Protein AF-A0A1C6TBZ0-F1 (afdb_monomer_lite)

Organism: NCBI:txid145854

Sequence (188 aa):
MGRFSDDDLRAVVARYEATRAAALTERDEQLRAFHAAGWRPVDLQRVTGYSRETIRQALRPEVRRATNVSRRKTPPQPPADYRPYGDRRPYVVAETLAALNGPAEGLVALPRHLDWSGHAEYDLSRPARLESMYKVVLTEAGTVDDLNTWLNADFLRRLWPALWLPPQLRRRWEEAFPELAATRTEAA

Radius of gyration: 29.12 Å; chains: 1; bounding box: 60×38×72 Å

Secondary structure (DSSP, 8-state):
-----HHHHHHHHHHHHHHHHHHHHHHHHHHHHHHHTT--HHHHHHHH---HHHHHHHH-HHHHHHHHHHHHS-PPPPPTT---HHHHS-----S-GGG-B---SSEEE--TTT--SS--EEETTSHHHHHHHHHHHHHH--SHHHHHHH-BHHHHHHHTTT----HHHHHHHHHH-HHHHHHHHHT-

pLDDT: mean 88.74, std 9.88, range [48.47, 97.5]

Foldseek 3Di:
DPPDDPVNVVVVVVVVVVVVVVVLLVVLVVLLVVVVVVDDLVNVCVVVVDDSVSSVCSNCVVVVVVVVVVVPPDDPDPPPPDDDPLRVDDFDEAPDLQLQPEDQAAWDADDCQLPVPVPRIAGNVDVVSVLVQLQSQRVRPPDNVSRSHHGHSVVCLVCLLVRDHDPVSNVVHCVSPVSSVVSNVVVD

Structure (mmCIF, N/CA/C/O backbone):
data_AF-A0A1C6TBZ0-F1
#
_entry.id   AF-A0A1C6TBZ0-F1
#
loop_
_atom_site.group_PDB
_atom_site.id
_atom_site.type_symbol
_atom_site.label_atom_id
_atom_site.label_alt_id
_atom_site.label_comp_id
_atom_site.label_asym_id
_atom_site.label_entity_id
_atom_site.label_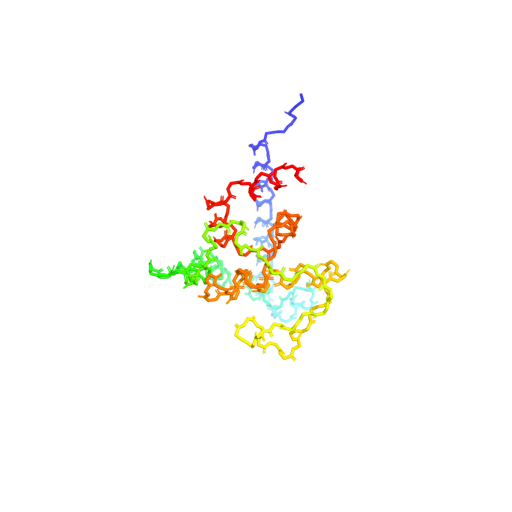seq_id
_atom_site.pdbx_PDB_ins_code
_atom_site.Cartn_x
_atom_site.Cartn_y
_atom_site.Cartn_z
_atom_site.occupancy
_atom_site.B_iso_or_equiv
_atom_site.auth_seq_id
_atom_site.auth_comp_id
_atom_site.auth_asym_id
_atom_site.auth_atom_id
_atom_site.pdbx_PDB_model_num
ATOM 1 N N . MET A 1 1 ? 38.149 -8.994 12.380 1.00 48.47 1 MET A N 1
ATOM 2 C CA . MET A 1 1 ? 37.672 -9.537 11.088 1.00 48.47 1 MET A CA 1
ATOM 3 C C . MET A 1 1 ? 37.017 -8.408 10.315 1.00 48.47 1 MET A C 1
ATOM 5 O O . MET A 1 1 ? 36.040 -7.861 10.793 1.00 48.47 1 MET A O 1
ATOM 9 N N . GLY A 1 2 ? 37.571 -8.060 9.161 1.00 59.28 2 GLY A N 1
ATOM 10 C CA . GLY A 1 2 ? 36.995 -7.117 8.203 1.00 59.28 2 GLY A CA 1
ATOM 11 C C . GLY A 1 2 ? 37.800 -7.234 6.916 1.00 59.28 2 GLY A C 1
ATOM 12 O O . GLY A 1 2 ? 38.599 -6.368 6.605 1.00 59.28 2 GLY A O 1
ATOM 13 N N . ARG A 1 3 ? 37.723 -8.403 6.268 1.00 71.06 3 ARG A N 1
ATOM 14 C CA . ARG A 1 3 ? 38.593 -8.796 5.142 1.00 71.06 3 ARG A CA 1
ATOM 15 C C . ARG A 1 3 ? 38.223 -8.096 3.821 1.00 71.06 3 ARG A C 1
ATOM 17 O O . ARG A 1 3 ? 38.872 -8.360 2.820 1.00 71.06 3 ARG A O 1
ATOM 24 N N . PHE A 1 4 ? 37.200 -7.241 3.828 1.00 75.69 4 PHE A N 1
ATOM 25 C CA . PHE A 1 4 ? 36.695 -6.519 2.663 1.00 75.69 4 PHE A CA 1
ATOM 26 C C . PHE A 1 4 ? 36.150 -5.148 3.085 1.00 75.69 4 PHE A C 1
ATOM 28 O O . PHE A 1 4 ? 35.372 -5.066 4.038 1.00 75.69 4 PHE A O 1
ATOM 35 N N . SER A 1 5 ? 36.569 -4.102 2.374 1.00 88.88 5 SER A N 1
ATOM 36 C CA . SER A 1 5 ? 36.063 -2.729 2.452 1.00 88.88 5 SER A CA 1
ATOM 37 C C . SER A 1 5 ? 34.994 -2.470 1.380 1.00 88.88 5 SER A C 1
ATOM 39 O O . SER A 1 5 ? 34.925 -3.153 0.358 1.00 88.88 5 SER A O 1
ATOM 41 N N . ASP A 1 6 ? 34.183 -1.435 1.584 1.00 84.88 6 ASP A N 1
ATOM 42 C CA . ASP A 1 6 ? 33.267 -0.890 0.576 1.00 84.88 6 ASP A CA 1
ATOM 43 C C . ASP A 1 6 ? 34.026 -0.431 -0.689 1.00 84.88 6 ASP A C 1
ATOM 45 O O . ASP A 1 6 ? 33.561 -0.626 -1.812 1.00 84.88 6 ASP A O 1
ATOM 49 N N . ASP A 1 7 ? 35.258 0.067 -0.530 1.00 87.69 7 ASP A N 1
ATOM 50 C CA . ASP A 1 7 ? 36.149 0.382 -1.655 1.00 87.69 7 ASP A CA 1
ATOM 51 C C . ASP A 1 7 ? 36.625 -0.865 -2.412 1.00 87.69 7 ASP A C 1
ATOM 53 O O . ASP A 1 7 ? 36.704 -0.836 -3.642 1.00 87.69 7 ASP A O 1
ATOM 57 N N . ASP A 1 8 ? 36.857 -1.985 -1.716 1.00 88.88 8 ASP A N 1
ATOM 58 C CA . ASP A 1 8 ? 37.197 -3.256 -2.368 1.00 88.88 8 ASP A CA 1
ATOM 59 C C . ASP A 1 8 ? 36.022 -3.748 -3.220 1.00 88.88 8 ASP A C 1
ATOM 61 O O . ASP A 1 8 ? 36.202 -4.189 -4.358 1.00 88.88 8 ASP A O 1
ATOM 65 N N . LEU A 1 9 ? 34.795 -3.619 -2.704 1.00 89.06 9 LEU A N 1
ATOM 66 C CA . LEU A 1 9 ? 33.587 -3.982 -3.440 1.00 89.06 9 LEU A CA 1
ATOM 67 C C . LEU A 1 9 ? 33.366 -3.067 -4.653 1.00 89.06 9 LEU A C 1
ATOM 69 O O . LEU A 1 9 ? 33.088 -3.563 -5.750 1.00 89.06 9 LEU A O 1
ATOM 73 N N . ARG A 1 10 ? 33.551 -1.747 -4.505 1.00 90.75 10 ARG A N 1
ATOM 74 C CA . ARG A 1 10 ? 33.503 -0.804 -5.638 1.00 90.75 10 ARG A CA 1
ATOM 75 C C . ARG A 1 10 ? 34.540 -1.143 -6.704 1.00 90.75 10 ARG A C 1
ATOM 77 O O . ARG A 1 10 ? 34.213 -1.107 -7.890 1.00 90.75 10 ARG A O 1
ATOM 84 N N . ALA A 1 11 ? 35.759 -1.507 -6.306 1.00 91.50 11 ALA A N 1
ATOM 85 C CA . ALA A 1 11 ? 36.817 -1.893 -7.235 1.00 91.50 11 ALA A CA 1
ATOM 86 C C . ALA A 1 11 ? 36.467 -3.176 -8.011 1.00 91.50 11 ALA A C 1
ATOM 88 O O . ALA A 1 11 ? 36.678 -3.242 -9.227 1.00 91.50 11 ALA A O 1
ATOM 89 N N . VAL A 1 12 ? 35.868 -4.172 -7.346 1.00 93.38 12 VAL A N 1
ATOM 90 C CA . VAL A 1 12 ? 35.374 -5.398 -7.998 1.00 93.38 12 VAL A CA 1
ATOM 91 C C . VAL A 1 12 ? 34.283 -5.076 -9.022 1.00 93.38 12 VAL A C 1
ATOM 93 O O . VAL A 1 12 ? 34.363 -5.535 -10.165 1.00 93.38 12 VAL A O 1
ATOM 96 N N . VAL A 1 13 ? 33.300 -4.250 -8.649 1.00 91.94 13 VAL A N 1
ATOM 97 C CA . VAL A 1 13 ? 32.221 -3.822 -9.554 1.00 91.94 13 VAL A CA 1
ATOM 98 C C . VAL A 1 13 ? 32.788 -3.062 -10.754 1.00 91.94 13 VAL A C 1
ATOM 100 O O . VAL A 1 13 ? 32.453 -3.382 -11.893 1.00 91.94 13 VAL A O 1
ATOM 103 N N . ALA A 1 14 ? 33.696 -2.111 -10.527 1.00 91.25 14 ALA A N 1
ATOM 104 C CA . ALA A 1 14 ? 34.315 -1.326 -11.593 1.00 91.25 14 ALA A CA 1
ATOM 105 C C . ALA A 1 14 ? 35.084 -2.208 -12.590 1.00 91.25 14 ALA A C 1
ATOM 107 O O . ALA A 1 14 ? 34.948 -2.040 -13.803 1.00 91.25 14 ALA A O 1
ATOM 108 N N . ARG A 1 15 ? 35.846 -3.195 -12.097 1.00 95.06 15 ARG A N 1
ATOM 109 C CA . ARG A 1 15 ? 36.569 -4.152 -12.948 1.00 95.06 15 ARG A CA 1
ATOM 110 C C . ARG A 1 15 ? 35.618 -5.013 -13.778 1.00 95.06 15 ARG A C 1
ATOM 112 O O . ARG A 1 15 ? 35.882 -5.247 -14.961 1.00 95.06 15 ARG A O 1
ATOM 119 N N . TYR A 1 16 ? 34.528 -5.488 -13.178 1.00 94.25 16 TYR A N 1
ATOM 120 C CA . TYR A 1 16 ? 33.519 -6.270 -13.889 1.00 94.25 16 TYR A CA 1
ATOM 121 C C . TYR A 1 16 ? 32.849 -5.446 -14.995 1.00 94.25 16 TYR A C 1
ATOM 123 O O . TYR A 1 16 ? 32.803 -5.885 -16.145 1.00 94.25 16 TYR A O 1
ATOM 131 N N . GLU A 1 17 ? 32.403 -4.229 -14.677 1.00 92.31 17 GLU A N 1
ATOM 132 C CA . GLU A 1 17 ? 31.770 -3.326 -15.642 1.00 92.31 17 GLU A CA 1
ATOM 133 C C . GLU A 1 17 ? 32.720 -2.961 -16.792 1.00 92.31 17 GLU A C 1
ATOM 135 O O . GLU A 1 17 ? 32.319 -3.003 -17.956 1.00 92.31 17 GLU A O 1
ATOM 140 N N . ALA A 1 18 ? 33.999 -2.697 -16.502 1.00 89.75 18 ALA A N 1
ATOM 141 C CA . ALA A 1 18 ? 35.008 -2.436 -17.528 1.00 89.75 18 ALA A CA 1
ATOM 142 C C . ALA A 1 18 ? 35.220 -3.646 -18.455 1.00 89.75 18 ALA A C 1
ATOM 144 O O . ALA A 1 18 ? 35.223 -3.501 -19.679 1.00 89.75 18 ALA A O 1
ATOM 145 N N . THR A 1 19 ? 35.329 -4.850 -17.884 1.00 94.62 19 THR A N 1
ATOM 146 C CA . THR A 1 19 ? 35.495 -6.096 -18.653 1.00 94.62 19 THR A CA 1
ATOM 147 C C . THR A 1 19 ? 34.286 -6.341 -19.554 1.00 94.62 19 THR A C 1
ATOM 149 O O . THR A 1 19 ? 34.421 -6.631 -20.743 1.00 94.62 19 THR A O 1
ATOM 152 N N . ARG A 1 20 ? 33.081 -6.166 -19.005 1.00 92.25 20 ARG A N 1
ATOM 153 C CA . ARG A 1 20 ? 31.824 -6.312 -19.739 1.00 92.25 20 ARG A CA 1
ATOM 154 C C . ARG A 1 20 ? 31.707 -5.292 -20.872 1.00 92.25 20 ARG A C 1
ATOM 156 O O . ARG A 1 20 ? 31.268 -5.649 -21.964 1.00 92.25 20 ARG A O 1
ATOM 163 N N . ALA A 1 21 ? 32.093 -4.040 -20.632 1.00 87.25 21 ALA A N 1
ATOM 164 C CA . ALA A 1 21 ? 32.058 -2.982 -21.637 1.00 87.25 21 ALA A CA 1
ATOM 165 C C . ALA A 1 21 ? 33.032 -3.250 -22.797 1.00 87.25 21 ALA A C 1
ATOM 167 O O . ALA A 1 21 ? 32.656 -3.078 -23.961 1.00 87.25 21 ALA A O 1
ATOM 168 N N . ALA A 1 22 ? 34.246 -3.720 -22.493 1.00 90.38 22 ALA A N 1
ATOM 169 C CA . ALA A 1 22 ? 35.231 -4.107 -23.499 1.00 90.38 22 ALA A CA 1
ATOM 170 C C . ALA A 1 22 ? 34.722 -5.274 -24.361 1.00 90.38 22 ALA A C 1
ATOM 172 O O . ALA A 1 22 ? 34.662 -5.150 -25.583 1.00 90.38 22 ALA A O 1
ATOM 173 N N . ALA A 1 23 ? 34.231 -6.347 -23.731 1.00 92.75 23 ALA A N 1
ATOM 174 C CA . ALA A 1 23 ? 33.695 -7.511 -24.441 1.00 92.75 23 ALA A CA 1
ATOM 175 C C . ALA A 1 23 ? 32.486 -7.167 -25.335 1.00 92.75 23 ALA A C 1
ATOM 177 O O . ALA A 1 23 ? 32.345 -7.686 -26.442 1.00 92.75 23 ALA A O 1
ATOM 178 N N . LEU A 1 24 ? 31.605 -6.262 -24.886 1.00 89.62 24 LEU A N 1
ATOM 179 C CA . LEU A 1 24 ? 30.489 -5.779 -25.707 1.00 89.62 24 LEU A CA 1
ATOM 180 C C . LEU A 1 24 ? 30.962 -4.963 -26.914 1.00 89.62 24 LEU A C 1
ATOM 182 O O . LEU A 1 24 ? 30.357 -5.069 -27.980 1.00 89.62 24 LEU A O 1
ATOM 186 N N . THR A 1 25 ? 32.015 -4.164 -26.745 1.00 90.12 25 THR A N 1
ATOM 187 C CA . THR A 1 25 ? 32.602 -3.360 -27.826 1.00 90.12 25 THR A CA 1
ATOM 188 C C . THR A 1 25 ? 33.219 -4.257 -28.893 1.00 90.12 25 THR A C 1
ATOM 190 O O . THR A 1 25 ? 32.902 -4.096 -30.071 1.00 90.12 25 THR A O 1
ATOM 193 N N . GLU A 1 26 ? 34.014 -5.243 -28.477 1.00 93.00 26 GLU A N 1
ATOM 194 C CA . GLU A 1 26 ? 34.648 -6.214 -29.373 1.00 93.00 26 GLU A CA 1
ATOM 195 C C . GLU A 1 26 ? 33.603 -7.014 -30.165 1.00 93.00 26 GLU A C 1
ATOM 197 O O . GLU A 1 26 ? 33.668 -7.103 -31.391 1.00 93.00 26 GLU A O 1
ATOM 202 N N . ARG A 1 27 ? 32.563 -7.518 -29.489 1.00 94.06 27 ARG A N 1
ATOM 203 C CA . ARG A 1 27 ? 31.447 -8.212 -30.146 1.00 94.06 27 ARG A CA 1
ATOM 204 C C . ARG A 1 27 ? 30.771 -7.335 -31.201 1.00 94.06 27 ARG A C 1
ATOM 206 O O . ARG A 1 27 ? 30.483 -7.799 -32.302 1.00 94.06 27 ARG A O 1
ATOM 213 N N . ASP A 1 28 ? 30.462 -6.086 -30.861 1.00 93.62 28 ASP A N 1
ATOM 214 C CA . ASP A 1 28 ? 29.772 -5.173 -31.776 1.00 93.62 28 ASP A CA 1
ATOM 215 C C . ASP A 1 28 ? 30.651 -4.796 -32.981 1.00 93.62 28 ASP A C 1
ATOM 217 O O . ASP A 1 28 ? 30.141 -4.576 -34.079 1.00 93.62 28 ASP A O 1
ATOM 221 N N . GLU A 1 29 ? 31.971 -4.728 -32.807 1.00 93.38 29 GLU A N 1
ATOM 222 C CA . GLU A 1 29 ? 32.929 -4.565 -33.901 1.00 93.38 29 GLU A CA 1
ATOM 223 C C . GLU A 1 29 ? 32.959 -5.784 -34.825 1.00 93.38 29 GLU A C 1
ATOM 225 O O . GLU A 1 29 ? 32.807 -5.625 -36.037 1.00 93.38 29 GLU A O 1
ATOM 230 N N . GLN A 1 30 ? 33.031 -6.996 -34.271 1.00 93.94 30 GLN A N 1
ATOM 231 C CA . GLN A 1 30 ? 32.990 -8.230 -35.057 1.00 93.94 30 GLN A CA 1
ATOM 232 C C . GLN A 1 30 ? 31.685 -8.349 -35.855 1.00 93.94 30 GLN A C 1
ATOM 234 O O . GLN A 1 30 ? 31.712 -8.604 -37.058 1.00 93.94 30 GLN A O 1
ATOM 239 N N . LEU A 1 31 ? 30.530 -8.089 -35.230 1.00 94.75 31 LEU A N 1
ATOM 240 C CA . LEU A 1 31 ? 29.234 -8.110 -35.920 1.00 94.75 31 LEU A CA 1
ATOM 241 C C . LEU A 1 31 ? 29.171 -7.090 -37.067 1.00 94.75 31 LEU A C 1
ATOM 243 O O . LEU A 1 31 ? 28.616 -7.391 -38.126 1.00 94.75 31 LEU A O 1
ATOM 247 N N . ARG A 1 32 ? 29.767 -5.904 -36.888 1.00 94.00 32 ARG A N 1
ATOM 248 C CA . ARG A 1 32 ? 29.884 -4.899 -37.955 1.00 94.00 32 ARG A CA 1
ATOM 249 C C . ARG A 1 32 ? 30.835 -5.338 -39.064 1.00 94.00 32 ARG A C 1
ATOM 251 O O . ARG A 1 32 ? 30.512 -5.109 -40.225 1.00 94.00 32 ARG A O 1
ATOM 258 N N . ALA A 1 33 ? 31.946 -5.997 -38.739 1.00 94.69 33 ALA A N 1
ATOM 259 C CA . ALA A 1 33 ? 32.877 -6.537 -39.727 1.00 94.69 33 ALA A CA 1
ATOM 260 C C . ALA A 1 33 ? 32.219 -7.619 -40.601 1.00 94.69 33 ALA A C 1
ATOM 262 O O . ALA A 1 33 ? 32.297 -7.547 -41.826 1.00 94.69 33 ALA A O 1
ATOM 263 N N . PHE A 1 34 ? 31.480 -8.560 -40.000 1.00 95.19 34 PHE A N 1
ATOM 264 C CA . PHE A 1 34 ? 30.705 -9.549 -40.761 1.00 95.19 34 PHE A CA 1
ATOM 265 C C . PHE A 1 34 ? 29.641 -8.888 -41.643 1.00 95.19 34 PHE A C 1
ATOM 267 O O . PHE A 1 34 ? 29.484 -9.255 -42.807 1.00 95.19 34 PHE A O 1
ATOM 274 N N . HIS A 1 35 ? 28.938 -7.878 -41.125 1.00 93.62 35 HIS A N 1
ATOM 275 C CA . HIS A 1 35 ? 27.962 -7.132 -41.918 1.00 93.62 35 HIS A CA 1
ATOM 276 C C . HIS A 1 35 ? 28.610 -6.382 -43.094 1.00 93.62 35 HIS A C 1
ATOM 278 O O . HIS A 1 35 ? 28.072 -6.391 -44.199 1.00 93.62 35 HIS A O 1
ATOM 284 N N . ALA A 1 36 ? 29.785 -5.776 -42.891 1.00 92.81 36 ALA A N 1
ATOM 285 C CA . ALA A 1 36 ? 30.563 -5.136 -43.955 1.00 92.81 36 ALA A CA 1
ATOM 286 C C . ALA A 1 36 ? 31.055 -6.142 -45.011 1.00 92.81 36 ALA A C 1
ATOM 288 O O . ALA A 1 36 ? 31.137 -5.801 -46.186 1.00 92.81 36 ALA A O 1
ATOM 289 N N . ALA A 1 37 ? 31.294 -7.395 -44.615 1.00 94.75 37 ALA A N 1
ATOM 290 C CA . ALA A 1 37 ? 31.601 -8.508 -45.513 1.00 94.75 37 ALA A CA 1
ATOM 291 C C . ALA A 1 37 ? 30.366 -9.079 -46.252 1.00 94.75 37 ALA A C 1
ATOM 293 O O . ALA A 1 37 ? 30.467 -10.115 -46.906 1.00 94.75 37 ALA A O 1
ATOM 294 N N . GLY A 1 38 ? 29.197 -8.432 -46.152 1.00 93.19 38 GLY A N 1
ATOM 295 C CA . GLY A 1 38 ? 27.986 -8.783 -46.903 1.00 93.19 38 GLY A CA 1
ATOM 296 C C . GLY A 1 38 ? 26.981 -9.661 -46.154 1.00 93.19 38 GLY A C 1
ATOM 297 O O . GLY A 1 38 ? 25.953 -10.033 -46.722 1.00 93.19 38 GLY A O 1
ATOM 298 N N . TRP A 1 39 ? 27.226 -9.981 -44.879 1.00 95.31 39 TRP A N 1
ATOM 299 C CA . TRP A 1 39 ? 26.272 -10.747 -44.076 1.00 95.31 39 TRP A CA 1
ATOM 300 C C . TRP A 1 39 ? 25.054 -9.902 -43.718 1.00 95.31 39 TRP A C 1
ATOM 302 O O . TRP A 1 39 ? 25.175 -8.806 -43.166 1.00 95.31 39 TRP A O 1
ATOM 312 N N . ARG A 1 40 ? 23.850 -10.427 -43.962 1.00 94.38 40 ARG A N 1
ATOM 313 C CA . ARG A 1 40 ? 22.626 -9.701 -43.614 1.00 94.38 40 ARG A CA 1
ATOM 314 C C . ARG A 1 40 ? 22.350 -9.822 -42.112 1.00 94.38 40 ARG A C 1
ATOM 316 O O . ARG A 1 40 ? 22.670 -10.846 -41.504 1.00 94.38 40 ARG A O 1
ATOM 323 N N . PRO A 1 41 ? 21.654 -8.848 -41.498 1.00 93.81 41 PRO A N 1
ATOM 324 C CA . PRO A 1 41 ? 21.298 -8.902 -40.076 1.00 93.81 41 PRO A CA 1
ATOM 325 C C . PRO A 1 41 ? 20.554 -10.180 -39.649 1.00 93.81 41 PRO A C 1
ATOM 327 O O . PRO A 1 41 ? 20.725 -10.650 -38.527 1.00 93.81 41 PRO A O 1
ATOM 330 N N . VAL A 1 42 ? 19.752 -10.761 -40.548 1.00 93.75 42 VAL A N 1
ATOM 331 C CA . VAL A 1 42 ? 19.026 -12.021 -40.311 1.00 93.75 42 VAL A CA 1
ATOM 332 C C . VAL A 1 42 ? 19.957 -13.234 -40.225 1.00 93.75 42 VAL A C 1
ATOM 334 O O . VAL A 1 42 ? 19.699 -14.152 -39.448 1.00 93.75 42 VAL A O 1
ATOM 337 N N . ASP A 1 43 ? 21.065 -13.219 -40.969 1.00 94.00 43 ASP A N 1
ATOM 338 C CA . ASP A 1 43 ? 22.058 -14.292 -40.964 1.00 94.00 43 ASP A CA 1
ATOM 339 C C . ASP A 1 43 ? 22.870 -14.243 -39.658 1.00 94.00 43 ASP A C 1
ATOM 341 O O . ASP A 1 43 ? 23.059 -15.271 -39.006 1.00 94.00 43 ASP A O 1
ATOM 345 N N . LEU A 1 44 ? 23.232 -13.035 -39.202 1.00 94.06 44 LEU A N 1
ATOM 346 C CA . LEU A 1 44 ? 23.871 -12.811 -37.899 1.00 94.06 44 LEU A CA 1
ATOM 347 C C . LEU A 1 44 ? 22.977 -13.259 -36.738 1.00 94.06 44 LEU A C 1
ATOM 349 O O . LEU A 1 44 ? 23.445 -13.947 -35.834 1.00 94.06 44 LEU A O 1
ATOM 353 N N . GLN A 1 45 ? 21.688 -12.907 -36.768 1.00 95.38 45 GLN A N 1
ATOM 354 C CA . GLN A 1 45 ? 20.717 -13.333 -35.757 1.00 95.38 45 GLN A CA 1
ATOM 355 C C . GLN A 1 45 ? 20.636 -14.862 -35.662 1.00 95.38 45 GLN A C 1
ATOM 357 O O . GLN A 1 45 ? 20.680 -15.413 -34.564 1.00 95.38 45 GLN A O 1
ATOM 362 N N . ARG A 1 46 ? 20.541 -15.550 -36.806 1.00 94.25 46 ARG A N 1
ATOM 363 C CA . ARG A 1 46 ? 20.418 -17.012 -36.855 1.00 94.25 46 ARG A CA 1
ATOM 364 C C . ARG A 1 46 ? 21.656 -17.722 -36.305 1.00 94.25 46 ARG A C 1
ATOM 366 O O . ARG A 1 46 ? 21.508 -18.703 -35.590 1.00 94.25 46 ARG A O 1
ATOM 373 N N . VAL A 1 47 ? 22.853 -17.244 -36.647 1.00 94.69 47 VAL A N 1
ATOM 374 C CA . VAL A 1 47 ? 24.119 -17.896 -36.262 1.00 94.69 47 VAL A CA 1
ATOM 375 C C . VAL A 1 47 ? 24.492 -17.606 -34.810 1.00 94.69 47 VAL A C 1
ATOM 377 O O . VAL A 1 47 ? 24.962 -18.492 -34.106 1.00 94.69 47 VAL A O 1
ATOM 380 N N . THR A 1 48 ? 24.278 -16.374 -34.347 1.00 92.88 48 THR A N 1
ATOM 381 C CA . THR A 1 48 ? 24.672 -15.965 -32.988 1.00 92.88 48 THR A CA 1
ATOM 382 C C . THR A 1 48 ? 23.615 -16.263 -31.927 1.00 92.88 48 THR A C 1
ATOM 384 O O . THR A 1 48 ? 23.920 -16.224 -30.739 1.00 92.88 48 THR A O 1
ATOM 387 N N . GLY A 1 49 ? 22.359 -16.490 -32.331 1.00 94.12 49 GLY A N 1
ATOM 388 C CA . GLY A 1 49 ? 21.221 -16.601 -31.416 1.00 94.12 49 GLY A CA 1
ATOM 389 C C . GLY A 1 49 ? 20.843 -15.282 -30.729 1.00 94.12 49 GLY A C 1
ATOM 390 O O . GLY A 1 49 ? 19.957 -15.258 -29.875 1.00 94.12 49 GLY A O 1
ATOM 391 N N . TYR A 1 50 ? 21.493 -14.166 -31.076 1.00 94.50 50 TYR A N 1
ATOM 392 C CA . TYR A 1 50 ? 21.192 -12.871 -30.480 1.00 94.50 50 TYR A CA 1
ATOM 393 C C . TYR A 1 50 ? 19.833 -12.339 -30.923 1.00 94.50 50 TYR A C 1
ATOM 395 O O . TYR A 1 50 ? 19.379 -12.559 -32.043 1.00 94.50 50 TYR A O 1
ATOM 403 N N . SER A 1 51 ? 19.191 -11.562 -30.047 1.00 93.44 51 SER A N 1
ATOM 404 C CA . SER A 1 51 ? 17.927 -10.918 -30.394 1.00 93.44 51 SER A CA 1
ATOM 405 C C . SER A 1 51 ? 18.100 -9.948 -31.569 1.00 93.44 51 SER A C 1
ATOM 407 O O . SER A 1 51 ? 19.152 -9.323 -31.744 1.00 93.44 51 SER A O 1
ATOM 409 N N . ARG A 1 52 ? 17.025 -9.748 -32.336 1.00 91.75 52 ARG A N 1
ATOM 410 C CA . ARG A 1 52 ? 16.979 -8.757 -33.421 1.00 91.75 52 ARG A CA 1
ATOM 411 C C . ARG A 1 52 ? 17.383 -7.357 -32.949 1.00 91.75 52 ARG A C 1
ATOM 413 O O . ARG A 1 52 ? 18.063 -6.639 -33.677 1.00 91.75 52 ARG A O 1
ATOM 420 N N . GLU A 1 53 ? 17.001 -6.983 -31.730 1.00 88.50 53 GLU A N 1
ATOM 421 C CA . GLU A 1 53 ? 17.364 -5.692 -31.142 1.00 88.50 53 GLU A CA 1
ATOM 422 C C . GLU A 1 53 ? 18.855 -5.622 -30.784 1.00 88.50 53 GLU A C 1
ATOM 424 O O . GLU A 1 53 ? 19.502 -4.601 -31.002 1.00 88.50 53 GLU A O 1
ATOM 429 N N . THR A 1 54 ? 19.447 -6.726 -30.324 1.00 91.00 54 THR A N 1
ATOM 430 C CA . THR A 1 54 ? 20.893 -6.813 -30.076 1.00 91.00 54 THR A CA 1
ATOM 431 C C . THR A 1 54 ? 21.696 -6.638 -31.363 1.00 91.00 54 THR A C 1
ATOM 433 O O . THR A 1 54 ? 22.654 -5.867 -31.364 1.00 91.00 54 THR A O 1
ATOM 436 N N . ILE A 1 55 ? 21.290 -7.290 -32.459 1.00 93.69 55 ILE A N 1
ATOM 437 C CA . ILE A 1 55 ? 21.928 -7.114 -33.773 1.00 93.69 55 ILE A CA 1
ATOM 438 C C . ILE A 1 55 ? 21.744 -5.675 -34.270 1.00 93.69 55 ILE A C 1
ATOM 440 O O . ILE A 1 55 ? 22.708 -5.044 -34.698 1.00 93.69 55 ILE A O 1
ATOM 444 N N . ARG A 1 56 ? 20.535 -5.108 -34.148 1.00 90.62 56 ARG A N 1
ATOM 445 C CA . ARG A 1 56 ? 20.262 -3.713 -34.527 1.00 90.62 56 ARG A CA 1
ATOM 446 C C . ARG A 1 56 ? 21.176 -2.729 -33.793 1.00 90.62 56 ARG A C 1
ATOM 448 O O . ARG A 1 56 ? 21.735 -1.842 -34.429 1.00 90.62 56 ARG A O 1
ATOM 455 N N . GLN A 1 57 ? 21.326 -2.887 -32.480 1.00 89.75 57 GLN A N 1
ATOM 456 C CA . GLN A 1 57 ? 22.165 -2.022 -31.647 1.00 89.75 57 GLN A CA 1
ATOM 457 C C . GLN A 1 57 ? 23.662 -2.188 -31.921 1.00 89.75 57 GLN A C 1
ATOM 459 O O . GLN A 1 57 ? 24.390 -1.202 -31.863 1.00 89.75 57 GLN A O 1
ATOM 464 N N . ALA A 1 58 ? 24.113 -3.408 -32.224 1.00 91.56 58 ALA A N 1
ATOM 465 C CA . ALA A 1 58 ? 25.510 -3.682 -32.556 1.00 91.56 58 ALA A CA 1
ATOM 466 C C . ALA A 1 58 ? 25.916 -3.065 -33.903 1.00 91.56 58 ALA A C 1
ATOM 468 O O . ALA A 1 58 ? 26.997 -2.497 -34.033 1.00 91.56 58 ALA A O 1
ATOM 469 N N . LEU A 1 59 ? 25.030 -3.137 -34.903 1.00 91.75 59 LEU A N 1
ATOM 470 C CA . LEU A 1 59 ? 25.286 -2.588 -36.237 1.00 91.75 59 LEU A CA 1
ATOM 471 C C . LEU A 1 59 ? 25.138 -1.064 -36.304 1.00 91.75 59 LEU A C 1
ATOM 473 O O . LEU A 1 59 ? 25.734 -0.433 -37.173 1.00 91.75 59 LEU A O 1
ATOM 477 N N . ARG A 1 60 ? 24.345 -0.478 -35.400 1.00 89.00 60 ARG A N 1
ATOM 478 C CA . ARG A 1 60 ? 24.056 0.960 -35.339 1.00 89.00 60 ARG A CA 1
ATOM 479 C C . ARG A 1 60 ? 24.407 1.515 -33.958 1.00 89.00 60 ARG A C 1
ATOM 481 O O . ARG A 1 60 ? 23.520 1.626 -33.100 1.00 89.00 60 ARG A O 1
ATOM 488 N N . PRO A 1 61 ? 25.683 1.855 -33.704 1.00 81.44 61 PRO A N 1
ATOM 489 C CA . PRO A 1 61 ? 26.121 2.347 -32.398 1.00 81.44 61 PRO A CA 1
ATOM 490 C C . PRO A 1 61 ? 25.369 3.612 -31.951 1.00 81.44 61 PRO A C 1
ATOM 492 O O . PRO A 1 61 ? 25.179 3.828 -30.755 1.00 81.44 61 PRO A O 1
ATOM 495 N N . GLU A 1 62 ? 24.877 4.424 -32.886 1.00 81.00 62 GLU A N 1
ATOM 496 C CA . GLU A 1 62 ? 24.011 5.577 -32.642 1.00 81.00 62 GLU A CA 1
ATOM 497 C C . GLU A 1 62 ? 22.657 5.198 -32.025 1.00 81.00 62 GLU A C 1
ATOM 499 O O . GLU A 1 62 ? 22.188 5.896 -31.128 1.00 81.00 62 GLU A O 1
ATOM 504 N N . VAL A 1 63 ? 22.066 4.059 -32.412 1.00 79.00 63 VAL A N 1
ATOM 505 C CA . VAL A 1 63 ? 20.816 3.551 -31.818 1.00 79.00 63 VAL A CA 1
ATOM 506 C C . VAL A 1 63 ? 21.064 3.169 -30.366 1.00 79.00 63 VAL A C 1
ATOM 508 O O . VAL A 1 63 ? 20.327 3.593 -29.483 1.00 79.00 63 VAL A O 1
ATOM 511 N N . ARG A 1 64 ? 22.154 2.445 -30.092 1.00 76.62 64 ARG A N 1
ATOM 512 C CA . ARG A 1 64 ? 22.536 2.066 -28.725 1.00 76.62 64 ARG A CA 1
ATOM 513 C C . ARG A 1 64 ? 22.850 3.284 -27.855 1.00 76.62 64 ARG A C 1
ATOM 515 O O . ARG A 1 64 ? 22.418 3.334 -26.704 1.00 76.62 64 ARG A O 1
ATOM 522 N N . ARG A 1 65 ? 23.572 4.276 -28.391 1.00 76.50 65 ARG A N 1
ATOM 523 C CA . ARG A 1 65 ? 23.844 5.546 -27.696 1.00 76.50 65 ARG A CA 1
ATOM 524 C C . ARG A 1 65 ? 22.546 6.288 -27.387 1.00 76.50 65 ARG A C 1
ATOM 526 O O . ARG A 1 65 ? 22.361 6.678 -26.240 1.00 76.50 65 ARG A O 1
ATOM 533 N N . ALA A 1 66 ? 21.628 6.404 -28.347 1.00 74.12 66 ALA A N 1
ATOM 534 C CA . ALA A 1 66 ? 20.322 7.023 -28.134 1.00 74.12 66 ALA A CA 1
ATOM 535 C C . ALA A 1 66 ? 19.508 6.288 -27.057 1.00 74.12 66 ALA A C 1
ATOM 537 O O . ALA A 1 66 ? 19.031 6.919 -26.120 1.00 74.12 66 ALA A O 1
ATOM 538 N N . THR A 1 67 ? 19.430 4.954 -27.108 1.00 73.75 67 THR A N 1
ATOM 539 C CA . THR A 1 67 ? 18.736 4.148 -26.091 1.00 73.75 67 THR A CA 1
ATOM 540 C C . THR A 1 67 ? 19.359 4.304 -24.702 1.00 73.75 67 THR A C 1
ATOM 542 O O . THR A 1 67 ? 18.637 4.430 -23.713 1.00 73.75 67 THR A O 1
ATOM 545 N N . ASN A 1 68 ? 20.692 4.337 -24.606 1.00 73.69 68 ASN A N 1
ATOM 546 C CA . ASN A 1 68 ? 21.394 4.551 -23.339 1.00 73.69 68 ASN A CA 1
ATOM 547 C C . ASN A 1 68 ? 21.186 5.969 -22.794 1.00 73.69 68 ASN A C 1
ATOM 549 O O . ASN A 1 68 ? 21.002 6.126 -21.591 1.00 73.69 68 ASN A O 1
ATOM 553 N N . VAL A 1 69 ? 21.172 6.992 -23.652 1.00 69.50 69 VAL A N 1
ATOM 554 C CA . VAL A 1 69 ? 20.861 8.378 -23.264 1.00 69.50 69 VAL A CA 1
ATOM 555 C C . VAL A 1 69 ? 19.411 8.493 -22.788 1.00 69.50 69 VAL A C 1
ATOM 557 O O . VAL A 1 69 ? 19.160 9.097 -21.750 1.00 69.50 69 VAL A O 1
ATOM 560 N N . SER A 1 70 ? 18.462 7.849 -23.473 1.00 64.06 70 SER A N 1
ATOM 561 C CA . SER A 1 70 ? 17.059 7.791 -23.046 1.00 64.06 70 SER A CA 1
ATOM 562 C C . SER A 1 70 ? 16.876 7.061 -21.715 1.00 64.06 70 SER A C 1
ATOM 564 O O . SER A 1 70 ? 16.061 7.493 -20.910 1.00 64.06 70 SER A O 1
ATOM 566 N N . ARG A 1 71 ? 17.643 5.994 -21.449 1.00 65.69 71 ARG A N 1
ATOM 567 C CA . ARG A 1 71 ? 17.641 5.296 -20.148 1.00 65.69 71 ARG A CA 1
ATOM 568 C C . ARG A 1 71 ? 18.314 6.087 -19.029 1.00 65.69 71 ARG A C 1
ATOM 570 O O . ARG A 1 71 ? 17.939 5.924 -17.877 1.00 65.69 71 ARG A O 1
ATOM 577 N N . ARG A 1 72 ? 19.324 6.898 -19.360 1.00 62.28 72 ARG A N 1
ATOM 578 C CA . ARG A 1 72 ? 20.037 7.769 -18.413 1.00 62.28 72 ARG A CA 1
ATOM 579 C C . ARG A 1 72 ? 19.310 9.081 -18.138 1.00 62.28 72 ARG A C 1
ATOM 581 O O . ARG A 1 72 ? 19.731 9.797 -17.234 1.00 62.28 72 ARG A O 1
ATOM 588 N N . LYS A 1 73 ? 18.249 9.418 -18.882 1.00 63.09 73 LYS A N 1
ATOM 589 C CA . LYS A 1 73 ? 17.370 10.513 -18.468 1.00 63.09 73 LYS A CA 1
ATOM 590 C C . LYS A 1 73 ? 16.812 10.157 -17.099 1.00 63.09 73 LYS A C 1
ATOM 592 O O . LYS A 1 73 ? 16.196 9.105 -16.941 1.00 63.09 73 LYS A O 1
ATOM 597 N N . THR A 1 74 ? 17.050 11.047 -16.140 1.00 60.38 74 THR A N 1
ATOM 598 C CA . THR A 1 74 ? 16.381 11.050 -14.844 1.00 60.38 74 THR A CA 1
ATOM 599 C C . THR A 1 74 ? 14.905 10.743 -15.084 1.00 60.38 74 THR A C 1
ATOM 601 O O . THR A 1 74 ? 14.326 11.354 -15.994 1.00 60.38 74 THR A O 1
ATOM 604 N N . PRO A 1 75 ? 14.304 9.785 -14.351 1.00 66.69 75 PRO A N 1
ATOM 605 C CA . PRO A 1 75 ? 12.870 9.565 -14.449 1.00 66.69 75 PRO A CA 1
ATOM 606 C C . PRO A 1 75 ? 12.179 10.928 -14.342 1.00 66.69 75 PRO A C 1
ATOM 608 O O . PRO A 1 75 ? 12.637 11.759 -13.551 1.00 66.69 75 PRO A O 1
ATOM 611 N N . PRO A 1 76 ? 11.165 11.205 -15.181 1.00 71.06 76 PRO A N 1
ATOM 612 C CA . PRO A 1 76 ? 10.506 12.501 -15.175 1.00 71.06 76 PRO A CA 1
ATOM 613 C C . PRO A 1 76 ? 10.113 12.825 -13.738 1.00 71.06 76 PRO A C 1
ATOM 615 O O . PRO A 1 76 ? 9.399 12.054 -13.094 1.00 71.06 76 PRO A O 1
ATOM 618 N N . GLN A 1 77 ? 10.664 13.918 -13.217 1.00 71.00 77 GLN A N 1
ATOM 619 C CA . GLN A 1 77 ? 10.367 14.326 -11.860 1.00 71.00 77 GLN A CA 1
ATOM 620 C C . GLN A 1 77 ? 8.899 14.754 -11.847 1.00 71.00 77 GLN A C 1
ATOM 622 O O . GLN A 1 77 ? 8.472 15.463 -12.767 1.00 71.00 77 GLN A O 1
ATOM 627 N N . PRO A 1 78 ? 8.097 14.274 -10.886 1.00 77.88 78 PRO A N 1
ATOM 628 C CA . PRO A 1 78 ? 6.710 14.683 -10.820 1.00 77.88 78 PRO A CA 1
ATOM 629 C C . PRO A 1 78 ? 6.619 16.217 -10.681 1.00 77.88 78 PRO A C 1
ATOM 631 O O . PRO A 1 78 ? 7.564 16.837 -10.183 1.00 77.88 78 PRO A O 1
ATOM 634 N N . PRO A 1 79 ? 5.514 16.835 -11.137 1.00 84.06 79 PRO A N 1
ATOM 635 C CA . PRO A 1 79 ? 5.276 18.270 -10.983 1.00 84.06 79 PRO A CA 1
ATOM 636 C C . PRO A 1 79 ? 5.548 18.762 -9.556 1.00 84.06 79 PRO A C 1
ATOM 638 O O . PRO A 1 79 ? 5.388 18.006 -8.599 1.00 84.06 79 PRO A O 1
ATOM 641 N N . ALA A 1 80 ? 5.930 20.032 -9.395 1.00 81.75 80 ALA A N 1
ATOM 642 C CA . ALA A 1 80 ? 6.256 20.598 -8.080 1.00 81.75 80 ALA A CA 1
ATOM 643 C C . ALA A 1 80 ? 5.081 20.531 -7.080 1.00 81.75 80 ALA A C 1
ATOM 645 O O . ALA A 1 80 ? 5.287 20.483 -5.871 1.00 81.75 80 ALA A O 1
ATOM 646 N N . ASP A 1 81 ? 3.851 20.497 -7.589 1.00 83.19 81 ASP A N 1
ATOM 647 C CA . ASP A 1 81 ? 2.593 20.360 -6.856 1.00 83.19 81 ASP A CA 1
ATOM 648 C C . ASP A 1 81 ? 2.107 18.902 -6.733 1.00 83.19 81 ASP A C 1
ATOM 650 O O . ASP A 1 81 ? 1.039 18.638 -6.172 1.00 83.19 81 ASP A O 1
ATOM 654 N N . TYR A 1 82 ? 2.877 17.928 -7.228 1.00 79.38 82 TYR A N 1
ATOM 655 C CA . TYR A 1 82 ? 2.518 16.524 -7.116 1.00 79.38 82 TYR A CA 1
ATOM 656 C C . TYR A 1 82 ? 2.529 16.082 -5.658 1.00 79.38 82 TYR A C 1
ATOM 658 O O . TYR A 1 82 ? 3.567 15.828 -5.048 1.00 79.38 82 TYR A O 1
ATOM 666 N N . ARG A 1 83 ? 1.328 15.897 -5.122 1.00 75.94 83 ARG A N 1
ATOM 667 C CA . ARG A 1 83 ? 1.123 15.139 -3.895 1.00 75.94 83 ARG A CA 1
ATOM 668 C C . ARG A 1 83 ? 1.009 13.660 -4.252 1.00 75.94 83 ARG A C 1
ATOM 670 O O . ARG A 1 83 ? 0.135 13.332 -5.068 1.00 75.94 83 ARG A O 1
ATOM 677 N N . PRO A 1 84 ? 1.836 12.768 -3.683 1.00 72.44 84 PRO A N 1
ATOM 678 C CA . PRO A 1 84 ? 1.607 11.331 -3.749 1.00 72.44 84 PRO A CA 1
ATOM 679 C C . PRO A 1 84 ? 0.168 11.001 -3.346 1.00 72.44 84 PRO A C 1
ATOM 681 O O . PRO A 1 84 ? -0.426 11.706 -2.534 1.00 72.44 84 PRO A O 1
ATOM 684 N N . TYR A 1 85 ? -0.403 9.928 -3.892 1.00 66.38 85 TYR A N 1
ATOM 685 C CA . TYR A 1 85 ? -1.792 9.543 -3.608 1.00 66.38 85 TYR A CA 1
ATOM 686 C C . TYR A 1 85 ? -2.097 9.486 -2.097 1.00 66.38 85 TYR A C 1
ATOM 688 O O . TYR A 1 85 ? -3.130 9.985 -1.657 1.00 66.38 85 TYR A O 1
ATOM 696 N N . GLY A 1 86 ? -1.146 8.989 -1.295 1.00 64.12 86 GLY A N 1
ATOM 697 C CA . GLY A 1 86 ? -1.258 8.929 0.166 1.00 64.12 86 GLY A CA 1
ATOM 698 C C . GLY A 1 86 ? -1.331 10.286 0.882 1.00 64.12 86 GLY A C 1
ATOM 699 O O . GLY A 1 86 ? -1.906 10.343 1.961 1.00 64.12 86 GLY A O 1
ATOM 700 N N . ASP A 1 87 ? -0.821 11.370 0.285 1.00 68.56 87 ASP A N 1
ATOM 701 C CA . ASP A 1 87 ? -0.887 12.737 0.837 1.00 68.56 87 ASP A CA 1
ATOM 702 C C . ASP A 1 87 ? -2.160 13.494 0.432 1.00 68.56 87 ASP A C 1
ATOM 704 O O . ASP A 1 87 ? -2.449 14.571 0.958 1.00 68.56 87 ASP A O 1
ATOM 708 N N . ARG A 1 88 ? -2.927 12.968 -0.531 1.00 69.88 88 ARG A N 1
ATOM 709 C CA . ARG A 1 88 ? -4.177 13.597 -0.985 1.00 69.88 88 ARG A CA 1
ATOM 710 C C . ARG A 1 88 ? -5.366 13.217 -0.116 1.00 69.88 88 ARG A C 1
ATOM 712 O O . ARG A 1 88 ? -6.337 13.968 -0.081 1.00 69.88 88 ARG A O 1
ATOM 719 N N . ARG A 1 89 ? -5.304 12.069 0.565 1.00 76.00 89 ARG A N 1
ATOM 720 C CA . ARG A 1 89 ? -6.404 11.592 1.399 1.00 76.00 89 ARG A CA 1
ATOM 721 C C . ARG A 1 89 ? -6.276 12.134 2.827 1.00 76.00 89 ARG A C 1
ATOM 723 O O . ARG A 1 89 ? -5.273 11.859 3.487 1.00 76.00 89 ARG A O 1
ATOM 730 N N . PRO A 1 90 ? -7.273 12.872 3.339 1.00 80.81 90 PRO A N 1
ATOM 731 C CA . PRO A 1 90 ? -7.322 13.190 4.755 1.00 80.81 90 PRO A CA 1
ATOM 732 C C . PRO A 1 90 ? -7.701 11.921 5.527 1.00 80.81 90 PRO A C 1
ATOM 734 O O . PRO A 1 90 ? -8.840 11.474 5.469 1.00 80.81 90 PRO A O 1
ATOM 737 N N . TYR A 1 91 ? -6.738 11.325 6.228 1.00 90.44 91 TYR A N 1
ATOM 738 C CA . TYR A 1 91 ? -7.036 10.276 7.201 1.00 90.44 91 TYR A CA 1
ATOM 739 C C . TYR A 1 91 ? -7.581 10.898 8.479 1.00 90.44 91 TYR A C 1
ATOM 741 O O . TYR A 1 91 ? -6.972 11.835 9.011 1.00 90.44 91 TYR A O 1
ATOM 749 N N . VAL A 1 92 ? -8.697 10.354 8.956 1.00 93.62 92 VAL A N 1
ATOM 750 C CA . VAL A 1 92 ? -9.280 10.692 10.252 1.00 93.62 92 VAL A CA 1
ATOM 751 C C . VAL A 1 92 ? -8.573 9.890 11.345 1.00 93.62 92 VAL A C 1
ATOM 753 O O . VAL A 1 92 ? -8.119 8.763 11.127 1.00 93.62 92 VAL A O 1
ATOM 756 N N . VAL A 1 93 ? -8.445 10.499 12.518 1.00 95.19 93 VAL A N 1
ATOM 757 C CA . VAL A 1 93 ? -7.897 9.883 13.727 1.00 95.19 93 VAL A CA 1
ATOM 758 C C . VAL A 1 93 ? -8.940 10.043 14.824 1.00 95.19 93 VAL A C 1
ATOM 760 O O . VAL A 1 93 ? -9.619 11.069 14.871 1.00 95.19 93 VAL A O 1
ATOM 763 N N . ALA A 1 94 ? -9.097 9.028 15.670 1.00 94.94 94 ALA A N 1
ATOM 764 C CA . ALA A 1 94 ? -9.999 9.113 16.811 1.00 94.94 94 ALA A CA 1
ATOM 765 C C . ALA A 1 94 ? -9.539 10.199 17.798 1.00 94.94 94 ALA A C 1
ATOM 767 O O . ALA A 1 94 ? -8.357 10.530 17.859 1.00 94.94 94 ALA A O 1
ATOM 768 N N . GLU A 1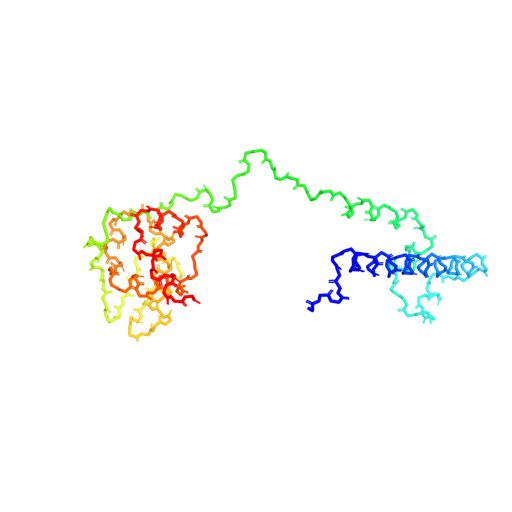 95 ? -10.459 10.735 18.598 1.00 92.81 95 GLU A N 1
ATOM 769 C CA . GLU A 1 95 ? -10.097 11.698 19.650 1.00 92.81 95 GLU A CA 1
ATOM 770 C C . GLU A 1 95 ? -9.370 11.014 20.812 1.00 92.81 95 GLU A C 1
ATOM 772 O O . GLU A 1 95 ? -8.399 11.538 21.351 1.00 92.81 95 GLU A O 1
ATOM 777 N N . THR A 1 96 ? -9.821 9.814 21.185 1.00 94.88 96 THR A N 1
ATOM 778 C CA . THR A 1 96 ? -9.176 8.970 22.194 1.00 94.88 96 THR A CA 1
ATOM 779 C C . THR A 1 96 ? -9.318 7.504 21.807 1.00 94.88 96 THR A C 1
ATOM 781 O O . THR A 1 96 ? -10.306 7.116 21.183 1.00 94.88 96 THR A O 1
ATOM 784 N N . LEU A 1 97 ? -8.372 6.656 22.219 1.00 94.38 97 LEU A N 1
ATOM 785 C CA . LEU A 1 97 ? -8.513 5.211 22.019 1.00 94.38 97 LEU A CA 1
ATOM 786 C C . LEU A 1 97 ? -9.665 4.621 22.838 1.00 94.38 97 LEU A C 1
ATOM 788 O O . LEU A 1 97 ? -10.293 3.677 22.386 1.00 94.38 97 LEU A O 1
ATOM 792 N N . ALA A 1 98 ? -9.996 5.192 23.998 1.00 93.44 98 ALA A N 1
ATOM 793 C CA . ALA A 1 98 ? -11.121 4.736 24.819 1.00 93.44 98 ALA A CA 1
ATOM 794 C C . ALA A 1 98 ? -12.499 4.985 24.170 1.00 93.44 98 ALA A C 1
ATOM 796 O O . ALA A 1 98 ? -13.482 4.353 24.549 1.00 93.44 98 ALA A O 1
ATOM 797 N N . ALA A 1 99 ? -12.586 5.886 23.184 1.00 94.88 99 ALA A N 1
ATOM 798 C CA . ALA A 1 99 ? -13.810 6.101 22.413 1.00 94.88 99 ALA A CA 1
ATOM 799 C C . ALA A 1 99 ? -14.092 4.969 21.404 1.00 94.88 99 ALA A C 1
ATOM 801 O O . ALA A 1 99 ? -15.219 4.854 20.920 1.00 94.88 99 ALA A O 1
ATOM 802 N N . LEU A 1 100 ? -13.099 4.118 21.118 1.00 96.69 100 LEU A N 1
ATOM 803 C CA . LEU A 1 100 ? -13.205 2.988 20.198 1.00 96.69 100 LEU A CA 1
ATOM 804 C C . LEU A 1 100 ? -13.923 1.808 20.868 1.00 96.69 100 LEU A C 1
ATOM 806 O O . LEU A 1 100 ? -13.293 0.984 21.539 1.00 96.69 100 LEU A O 1
ATOM 810 N N . ASN A 1 101 ? -15.239 1.731 20.667 1.00 94.50 101 ASN A N 1
ATOM 811 C CA . ASN A 1 101 ? -16.138 0.775 21.324 1.00 94.50 101 ASN A CA 1
ATOM 812 C C . ASN A 1 101 ? -16.841 -0.163 20.332 1.00 94.50 101 ASN A C 1
ATOM 814 O O . ASN A 1 101 ? -17.908 -0.703 20.622 1.00 94.50 101 ASN A O 1
ATOM 818 N N . GLY A 1 102 ? -16.248 -0.345 19.155 1.00 94.19 102 GLY A N 1
ATOM 819 C CA . GLY A 1 102 ? -16.800 -1.175 18.101 1.00 94.19 102 GLY A CA 1
ATOM 820 C C . GLY A 1 102 ? -16.905 -2.663 18.454 1.00 94.19 102 GLY A C 1
ATOM 821 O O . GLY A 1 102 ? -16.409 -3.116 19.494 1.00 94.19 102 GLY A O 1
ATOM 822 N N . PRO A 1 103 ? -17.562 -3.441 17.579 1.00 93.75 103 PRO A N 1
ATOM 823 C CA . PRO A 1 103 ? -17.853 -4.847 17.817 1.00 93.75 103 PRO A CA 1
ATOM 824 C C . PRO A 1 103 ? -16.572 -5.676 17.983 1.00 93.75 103 PRO A C 1
ATOM 826 O O . PRO A 1 103 ? -15.622 -5.552 17.213 1.00 93.75 103 PRO A O 1
ATOM 829 N N . ALA A 1 104 ? -16.575 -6.542 18.997 1.00 86.88 104 ALA A N 1
ATOM 830 C CA . ALA A 1 104 ? -15.453 -7.406 19.369 1.00 86.88 104 ALA A CA 1
ATOM 831 C C . ALA A 1 104 ? -15.604 -8.856 18.875 1.00 86.88 104 ALA A C 1
ATOM 833 O O . ALA A 1 104 ? -14.626 -9.600 18.814 1.00 86.88 104 ALA A O 1
ATOM 834 N N . GLU A 1 105 ? -16.825 -9.271 18.541 1.00 90.25 105 GLU A N 1
ATOM 835 C CA . GLU A 1 105 ? -17.162 -10.647 18.186 1.00 90.25 105 GLU A CA 1
ATOM 836 C C . GLU A 1 105 ? -18.363 -10.713 17.232 1.00 90.25 105 GLU A C 1
ATOM 838 O O . GLU A 1 105 ? -19.075 -9.730 17.024 1.00 90.25 105 GLU A O 1
ATOM 843 N N . GLY A 1 106 ? -18.588 -11.894 16.656 1.00 93.38 106 GLY A N 1
ATOM 844 C CA . GLY A 1 106 ? -19.722 -12.160 15.776 1.00 93.38 106 GLY A CA 1
ATOM 845 C C . GLY A 1 106 ? -19.498 -11.758 14.317 1.00 93.38 106 GLY A C 1
ATOM 846 O O . GLY A 1 106 ? -18.367 -11.620 13.849 1.00 93.38 106 GLY A O 1
ATOM 847 N N . LEU A 1 107 ? -20.605 -11.633 13.583 1.00 95.81 107 LEU A N 1
ATOM 848 C CA . LEU A 1 107 ? -20.629 -11.257 12.171 1.00 95.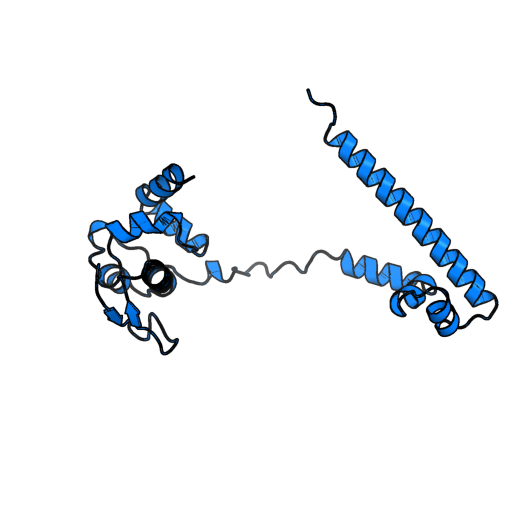81 107 LEU A CA 1
ATOM 849 C C . LEU A 1 107 ? -21.027 -9.783 12.042 1.00 95.81 107 LEU A C 1
ATOM 851 O O . LEU A 1 107 ? -22.094 -9.387 12.507 1.0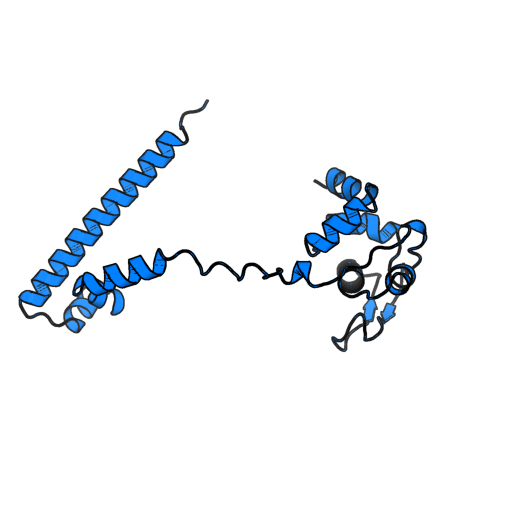0 95.81 107 LEU A O 1
ATOM 855 N N . VAL A 1 108 ? -20.181 -8.988 11.392 1.00 95.75 108 VAL A N 1
ATOM 856 C CA . VAL A 1 108 ? -20.363 -7.542 11.223 1.00 95.75 108 VAL A CA 1
ATOM 857 C C . VAL A 1 108 ? -20.517 -7.195 9.752 1.00 95.75 108 VAL A C 1
ATOM 859 O O . VAL A 1 108 ? -19.673 -7.565 8.946 1.00 95.75 108 VAL A O 1
ATOM 862 N N . ALA A 1 109 ? -21.552 -6.439 9.399 1.00 95.81 109 ALA A N 1
ATOM 863 C CA . ALA A 1 109 ? -21.709 -5.890 8.058 1.00 95.81 109 ALA A CA 1
ATOM 864 C C . ALA A 1 109 ? -21.314 -4.407 8.049 1.00 95.81 109 ALA A C 1
ATOM 866 O O . ALA A 1 109 ? -21.979 -3.593 8.692 1.00 95.81 109 ALA A O 1
ATOM 867 N N . LEU A 1 110 ? -20.248 -4.051 7.326 1.00 96.94 110 LEU A N 1
ATOM 868 C CA . LEU A 1 110 ? -19.853 -2.650 7.184 1.00 96.94 110 LEU A CA 1
ATOM 869 C C . LEU A 1 110 ? -20.802 -1.901 6.230 1.00 96.94 110 LEU A C 1
ATOM 871 O O . LEU A 1 110 ? -21.255 -2.457 5.224 1.00 96.94 110 LEU A O 1
ATOM 875 N N . PRO A 1 111 ? -21.089 -0.617 6.504 1.00 95.19 111 PRO A N 1
ATOM 876 C CA . PRO A 1 111 ? -21.857 0.228 5.606 1.00 95.19 111 PRO A CA 1
ATOM 877 C C . PRO A 1 111 ? -21.090 0.497 4.305 1.00 95.19 111 PRO A C 1
ATOM 879 O O . PRO A 1 111 ? -19.860 0.511 4.256 1.00 95.19 111 PRO A O 1
ATOM 882 N N . ARG A 1 112 ? -21.843 0.768 3.232 1.00 93.94 112 ARG A N 1
ATOM 883 C CA . ARG A 1 112 ? -21.320 0.891 1.860 1.00 93.94 112 ARG A CA 1
ATOM 884 C C . ARG A 1 112 ? -20.229 1.955 1.690 1.00 93.94 112 ARG A C 1
ATOM 886 O O . ARG A 1 112 ? -19.410 1.828 0.785 1.00 93.94 112 ARG A O 1
ATOM 893 N N . HIS A 1 113 ? -20.233 3.016 2.497 1.00 92.81 113 HIS A N 1
ATOM 894 C CA . HIS A 1 113 ? -19.202 4.058 2.418 1.00 92.81 113 HIS A CA 1
ATOM 895 C C . HIS A 1 113 ? -17.852 3.601 2.976 1.00 92.81 113 HIS A C 1
ATOM 897 O O . HIS A 1 113 ? -16.836 4.152 2.567 1.00 92.81 113 HIS A O 1
ATOM 903 N N . LEU A 1 114 ? -17.841 2.598 3.860 1.00 94.31 114 LEU A N 1
ATOM 904 C CA . LEU A 1 114 ? -16.619 1.957 4.348 1.00 94.31 114 LEU A CA 1
ATOM 905 C C . LEU A 1 114 ? -16.191 0.808 3.437 1.00 94.31 114 LEU A C 1
ATOM 907 O O . LEU A 1 114 ? -15.008 0.670 3.156 1.00 94.31 114 LEU A O 1
ATOM 911 N N . ASP A 1 115 ? -17.139 0.007 2.945 1.00 94.06 115 ASP A N 1
ATOM 912 C CA . ASP A 1 115 ? -16.8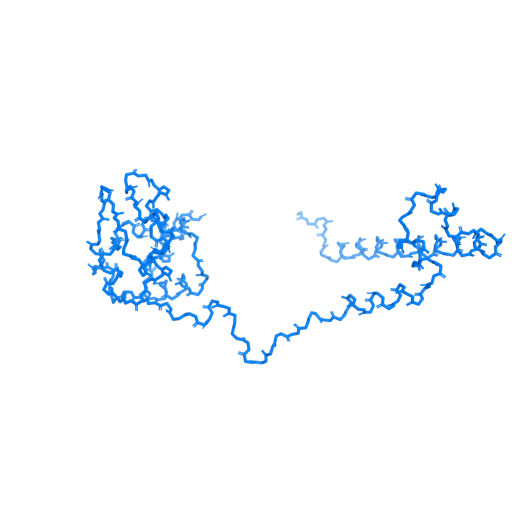49 -1.076 2.005 1.00 94.06 115 ASP A CA 1
ATOM 913 C C . ASP A 1 115 ? -17.842 -1.096 0.831 1.00 94.06 115 ASP A C 1
ATOM 915 O O . ASP A 1 115 ? -18.997 -1.516 0.943 1.00 94.06 115 ASP A O 1
ATOM 919 N N . TRP A 1 116 ? -17.368 -0.663 -0.339 1.00 91.25 116 TRP A N 1
ATOM 920 C CA . TRP A 1 116 ? -18.137 -0.650 -1.585 1.00 91.25 116 TRP A CA 1
ATOM 921 C C . TRP A 1 116 ? -18.016 -1.946 -2.403 1.00 91.25 116 TRP A C 1
ATOM 923 O O . TRP A 1 116 ? -18.558 -2.011 -3.509 1.00 91.25 116 TRP A O 1
ATOM 933 N N . SER A 1 117 ? -17.313 -2.972 -1.906 1.00 86.94 117 SER A N 1
ATOM 934 C CA . SER A 1 117 ? -17.020 -4.211 -2.648 1.00 86.94 117 SER A CA 1
ATOM 935 C C . SER A 1 117 ? -18.241 -5.103 -2.899 1.00 86.94 117 SER A C 1
ATOM 937 O O . SER A 1 117 ? -18.188 -5.991 -3.748 1.00 86.94 117 SER A O 1
ATOM 939 N N . GLY A 1 118 ? -19.342 -4.881 -2.175 1.00 80.69 118 GLY A N 1
ATOM 940 C CA . GLY A 1 118 ? -20.550 -5.708 -2.247 1.00 80.69 118 GLY A CA 1
ATOM 941 C C . GLY A 1 118 ? -20.519 -6.970 -1.372 1.00 80.69 118 GLY A C 1
ATOM 942 O O . GLY A 1 118 ? -21.539 -7.646 -1.286 1.00 80.69 118 GLY A O 1
ATOM 943 N N . HIS A 1 119 ? -19.406 -7.255 -0.682 1.00 83.62 119 HIS A N 1
ATOM 944 C CA . HIS A 1 119 ? -19.254 -8.374 0.263 1.00 83.62 119 HIS A CA 1
ATOM 945 C C . HIS A 1 119 ? -18.686 -7.910 1.619 1.00 83.62 119 HIS A C 1
ATOM 947 O O . HIS A 1 119 ? -17.684 -8.433 2.113 1.00 83.62 119 HIS A O 1
ATOM 953 N N . ALA A 1 120 ? -19.366 -6.936 2.226 1.00 91.44 120 ALA A N 1
ATOM 954 C CA . ALA A 1 120 ? -18.937 -6.219 3.427 1.00 91.44 120 ALA A CA 1
ATOM 955 C C . ALA A 1 120 ? -19.195 -6.956 4.761 1.00 91.44 120 ALA A C 1
ATOM 957 O O . ALA A 1 120 ? -19.305 -6.312 5.801 1.00 91.44 120 ALA A O 1
ATOM 958 N N . GLU A 1 121 ? -19.322 -8.288 4.751 1.00 95.31 121 GLU A N 1
ATOM 959 C CA . GLU A 1 121 ? -19.613 -9.105 5.940 1.00 95.31 121 GLU A CA 1
ATOM 960 C C . GLU A 1 121 ? -18.341 -9.714 6.541 1.00 95.31 121 GLU A C 1
ATOM 962 O O . GLU A 1 121 ? -17.698 -10.575 5.943 1.00 95.31 121 GLU A O 1
ATOM 967 N N . TYR A 1 122 ? -17.976 -9.323 7.753 1.00 95.31 122 TYR A N 1
ATOM 968 C CA . TYR A 1 122 ? -16.757 -9.723 8.440 1.00 95.31 122 TYR A CA 1
ATOM 969 C C . TYR A 1 122 ? -17.080 -10.600 9.647 1.00 95.31 122 TYR A C 1
ATOM 971 O O . TYR A 1 122 ? -17.696 -10.162 10.610 1.00 95.31 122 TYR A O 1
ATOM 979 N N . ASP A 1 123 ? -16.640 -11.855 9.593 1.00 95.19 123 ASP A N 1
ATOM 980 C CA . ASP A 1 123 ? -16.669 -12.778 10.727 1.00 95.19 123 ASP A CA 1
ATOM 981 C C . ASP A 1 123 ? -15.468 -12.490 11.639 1.00 95.19 123 ASP A C 1
ATOM 983 O O . ASP A 1 123 ? -14.331 -12.838 11.303 1.00 95.19 123 ASP A O 1
ATOM 987 N N . LEU A 1 124 ? -15.716 -11.835 12.776 1.00 94.94 124 LEU A N 1
ATOM 988 C CA . LEU A 1 124 ? -14.680 -11.383 13.709 1.00 94.94 124 LEU A CA 1
ATOM 989 C C . LEU A 1 124 ? -14.008 -12.536 14.464 1.00 94.94 124 LEU A C 1
ATOM 991 O O . LEU A 1 124 ? -12.928 -12.352 15.021 1.00 94.94 124 LEU A O 1
ATOM 995 N N . SER A 1 125 ? -14.587 -13.743 14.428 1.00 93.50 125 SER A N 1
ATOM 996 C CA . SER A 1 125 ? -13.935 -14.940 14.976 1.00 93.50 125 SER A CA 1
ATOM 997 C C . SER A 1 125 ? -12.711 -15.370 14.155 1.00 93.50 125 SER A C 1
ATOM 999 O O . SER A 1 125 ? -11.856 -16.110 14.646 1.00 93.50 125 SER A O 1
ATOM 1001 N N . ARG A 1 126 ? -12.592 -14.896 12.904 1.00 93.38 126 ARG A N 1
ATOM 1002 C CA . ARG A 1 126 ? -11.480 -15.208 12.000 1.00 93.38 126 ARG A CA 1
ATOM 1003 C C . ARG A 1 126 ? -10.449 -14.073 12.019 1.00 93.38 126 ARG A C 1
ATOM 1005 O O . ARG A 1 126 ? -10.734 -13.009 11.465 1.00 93.38 126 ARG A O 1
ATOM 1012 N N . PRO A 1 127 ? -9.216 -14.299 12.515 1.00 91.31 127 PRO A N 1
ATOM 1013 C CA . PRO A 1 127 ? -8.203 -13.245 12.643 1.00 91.31 127 PRO A CA 1
ATOM 1014 C C . PRO A 1 127 ? -7.939 -12.471 11.345 1.00 91.31 127 PRO A C 1
ATOM 1016 O O . PRO A 1 127 ? -7.963 -11.246 11.336 1.00 91.31 127 PRO A O 1
ATOM 1019 N N . ALA A 1 128 ? -7.817 -13.172 10.214 1.00 91.94 128 ALA A N 1
ATOM 1020 C CA . ALA A 1 128 ? -7.592 -12.535 8.916 1.00 91.94 128 ALA A CA 1
ATOM 1021 C C . ALA A 1 128 ? -8.768 -11.649 8.455 1.00 91.94 128 ALA A C 1
ATOM 1023 O O . ALA A 1 128 ? -8.559 -10.653 7.757 1.00 91.94 128 ALA A O 1
ATOM 1024 N N . ARG A 1 129 ? -10.015 -11.992 8.820 1.00 93.81 129 ARG A N 1
ATOM 1025 C CA . ARG A 1 129 ? -11.192 -11.163 8.504 1.00 93.81 129 ARG A CA 1
ATOM 1026 C C . ARG A 1 129 ? -11.259 -9.951 9.422 1.00 93.81 129 ARG A C 1
ATOM 1028 O O . ARG A 1 129 ? -11.512 -8.865 8.917 1.00 93.81 129 ARG A O 1
ATOM 1035 N N . LEU A 1 130 ? -10.963 -10.119 10.708 1.00 94.44 130 LEU A N 1
ATOM 1036 C CA . LEU A 1 130 ? -10.859 -9.016 11.661 1.00 94.44 130 LEU A CA 1
ATOM 1037 C C . LEU A 1 130 ? -9.785 -8.000 11.231 1.00 94.44 130 LEU A C 1
ATOM 1039 O O . LEU A 1 130 ? -10.078 -6.814 11.107 1.00 94.44 130 LEU A O 1
ATOM 1043 N N . GLU A 1 131 ? -8.575 -8.463 10.903 1.00 94.75 131 GLU A N 1
ATOM 1044 C CA . GLU A 1 131 ? -7.493 -7.615 10.376 1.00 94.75 131 GLU A CA 1
ATOM 1045 C C . GLU A 1 131 ? -7.908 -6.877 9.101 1.00 94.75 131 GLU A C 1
ATOM 1047 O O . GLU A 1 131 ? -7.655 -5.679 8.950 1.00 94.75 131 GLU A O 1
ATOM 1052 N N . SER A 1 132 ? -8.580 -7.585 8.188 1.00 93.94 132 SER A N 1
ATOM 1053 C CA . SER A 1 132 ? -9.091 -6.990 6.955 1.00 93.94 132 SER A CA 1
ATOM 1054 C C . SER A 1 132 ? -10.122 -5.899 7.243 1.00 93.94 132 SER A C 1
ATOM 1056 O O . SER A 1 132 ? -10.027 -4.826 6.654 1.00 93.94 132 SER A O 1
ATOM 1058 N N . MET A 1 133 ? -11.066 -6.138 8.161 1.00 95.81 133 MET A N 1
ATOM 1059 C CA . MET A 1 133 ? -12.069 -5.148 8.565 1.00 95.81 133 MET A CA 1
ATOM 1060 C C . MET A 1 133 ? -11.399 -3.898 9.135 1.00 95.81 133 MET A C 1
ATOM 1062 O O . MET A 1 133 ? -11.678 -2.790 8.687 1.00 95.81 133 MET A O 1
ATOM 1066 N N . TYR A 1 134 ? -10.459 -4.077 10.066 1.00 96.75 134 TYR A N 1
ATOM 1067 C CA . TYR A 1 134 ? -9.741 -2.974 10.704 1.00 96.75 134 TYR A CA 1
ATOM 1068 C C . TYR A 1 134 ? -8.975 -2.139 9.684 1.00 96.75 134 TYR A C 1
ATOM 1070 O O . TYR A 1 134 ? -9.032 -0.912 9.716 1.00 96.75 134 TYR A O 1
ATOM 1078 N N . LYS A 1 135 ? -8.305 -2.793 8.729 1.00 95.38 135 LYS A N 1
ATOM 1079 C CA . LYS A 1 135 ? -7.629 -2.103 7.630 1.00 95.38 135 LYS A CA 1
ATOM 1080 C C . LYS A 1 135 ? -8.606 -1.288 6.784 1.00 95.38 135 LYS A C 1
ATOM 1082 O O . LYS A 1 135 ? -8.283 -0.147 6.455 1.00 95.38 135 LYS A O 1
ATOM 1087 N N . VAL A 1 136 ? -9.759 -1.858 6.425 1.00 95.56 136 VAL A N 1
ATOM 1088 C CA . VAL A 1 136 ? -10.787 -1.146 5.653 1.00 95.56 136 VAL A CA 1
ATOM 1089 C C . VAL A 1 136 ? -11.279 0.066 6.433 1.00 95.56 136 VAL A C 1
ATOM 1091 O O . VAL A 1 136 ? -11.160 1.173 5.930 1.00 95.56 136 VAL A O 1
ATOM 1094 N N . VAL A 1 137 ? -11.717 -0.101 7.681 1.00 96.50 137 VAL A N 1
ATOM 1095 C CA . VAL A 1 137 ? -12.240 1.001 8.504 1.00 96.50 137 VAL A CA 1
ATOM 1096 C C . VAL A 1 137 ? -11.199 2.108 8.690 1.00 96.50 137 VAL A C 1
ATOM 1098 O O . VAL A 1 137 ? -11.495 3.268 8.429 1.00 96.50 137 VAL A O 1
ATOM 1101 N N . LEU A 1 138 ? -9.958 1.772 9.061 1.00 95.94 138 LEU A N 1
ATOM 1102 C CA . LEU A 1 138 ? -8.884 2.759 9.245 1.00 95.94 138 LEU A CA 1
ATOM 1103 C C . LEU A 1 138 ? -8.546 3.519 7.956 1.00 95.94 138 LEU A C 1
ATOM 1105 O O . LEU A 1 138 ? -8.138 4.679 8.005 1.00 95.94 138 LEU A O 1
ATOM 1109 N N . THR A 1 139 ? -8.670 2.858 6.805 1.00 93.81 139 THR A N 1
ATOM 1110 C CA . THR A 1 139 ? -8.358 3.473 5.513 1.00 93.81 139 THR A CA 1
ATOM 1111 C C . THR A 1 139 ? -9.533 4.296 5.002 1.00 93.81 139 THR A C 1
ATOM 1113 O O . THR A 1 139 ? -9.303 5.374 4.460 1.00 93.81 139 THR A O 1
ATOM 1116 N N . GLU A 1 140 ? -10.763 3.808 5.175 1.00 94.50 140 GLU A N 1
ATOM 1117 C CA . GLU A 1 140 ? -11.964 4.317 4.513 1.00 94.50 140 GLU A CA 1
ATOM 1118 C C . GLU A 1 140 ? -12.823 5.261 5.358 1.00 94.50 140 GLU A C 1
ATOM 1120 O O . GLU A 1 140 ? -13.584 6.038 4.781 1.00 94.50 140 GLU A O 1
ATOM 1125 N N . ALA A 1 141 ? -12.673 5.261 6.688 1.00 95.00 141 ALA A N 1
ATOM 1126 C CA . ALA A 1 141 ? -13.436 6.129 7.583 1.00 95.00 141 ALA A CA 1
ATOM 1127 C C . ALA A 1 141 ? -13.362 7.607 7.170 1.00 95.00 141 ALA A C 1
ATOM 1129 O O . ALA A 1 141 ? -12.282 8.188 7.018 1.00 95.00 141 ALA A O 1
ATOM 1130 N N . GLY A 1 142 ? -14.541 8.212 7.007 1.00 92.00 142 GLY A N 1
ATOM 1131 C CA . GLY A 1 142 ? -14.695 9.633 6.699 1.00 92.00 142 GLY A CA 1
ATOM 1132 C C . GLY A 1 142 ? -14.932 10.486 7.942 1.00 92.00 142 GLY A C 1
ATOM 1133 O O . GLY A 1 142 ? -14.784 11.706 7.882 1.00 92.00 142 GLY A O 1
ATOM 1134 N N . THR A 1 143 ? -15.289 9.859 9.066 1.00 94.31 143 THR A N 1
ATOM 1135 C CA . THR A 1 143 ? -15.636 10.535 10.319 1.00 94.31 143 THR A CA 1
ATOM 1136 C C . THR A 1 143 ? -15.017 9.840 11.532 1.00 94.31 143 THR A C 1
ATOM 1138 O O . THR A 1 143 ? -14.627 8.675 11.474 1.00 94.31 143 THR A O 1
ATOM 1141 N N . VAL A 1 144 ? -14.924 10.563 12.653 1.00 96.06 144 VAL A N 1
ATOM 1142 C CA . VAL A 1 144 ? -14.509 9.986 13.944 1.00 96.06 144 VAL A CA 1
ATOM 1143 C C . VAL A 1 144 ? -15.549 8.980 14.445 1.00 96.06 144 VAL A C 1
ATOM 1145 O O . VAL A 1 144 ? -15.191 7.976 15.050 1.00 96.06 144 VAL A O 1
ATOM 1148 N N . ASP A 1 145 ? -16.825 9.211 14.139 1.00 96.19 145 ASP A N 1
ATOM 1149 C CA . ASP A 1 145 ? -17.924 8.319 14.509 1.00 96.19 145 ASP A CA 1
ATOM 1150 C C . ASP A 1 145 ? -17.802 6.937 13.850 1.00 96.19 145 ASP A C 1
ATOM 1152 O O . ASP A 1 145 ? -17.979 5.921 14.521 1.00 96.19 145 ASP A O 1
ATOM 1156 N N . ASP A 1 146 ? -17.377 6.880 12.580 1.00 96.38 146 ASP A N 1
ATOM 1157 C CA . ASP A 1 146 ? -17.069 5.612 11.905 1.00 96.38 146 ASP A CA 1
ATOM 1158 C C . ASP A 1 146 ? -15.999 4.822 12.677 1.00 96.38 146 ASP A C 1
ATOM 1160 O O . ASP A 1 146 ? -16.124 3.615 12.880 1.00 96.38 146 ASP A O 1
ATOM 1164 N N . LEU A 1 147 ? -14.944 5.500 13.136 1.00 97.44 147 LEU A N 1
ATOM 1165 C CA . LEU A 1 147 ? -13.872 4.858 13.897 1.00 97.44 147 LEU A CA 1
ATOM 1166 C C . LEU A 1 147 ? -14.393 4.332 15.237 1.00 97.44 147 LEU A C 1
ATOM 1168 O O . LEU A 1 147 ? -14.148 3.175 15.572 1.00 97.44 147 LEU A O 1
ATOM 1172 N N . ASN A 1 148 ? -15.137 5.158 15.973 1.00 97.50 148 ASN A N 1
ATOM 1173 C CA . ASN A 1 148 ? -15.681 4.804 17.283 1.00 97.50 148 ASN A CA 1
ATOM 1174 C C . ASN A 1 148 ? -16.678 3.639 17.206 1.00 97.50 148 ASN A C 1
ATOM 1176 O O . ASN A 1 148 ? -16.707 2.795 18.102 1.00 97.50 148 ASN A O 1
ATOM 1180 N N . THR A 1 149 ? -17.464 3.588 16.127 1.00 97.19 149 THR A N 1
ATOM 1181 C CA . THR A 1 149 ? -18.499 2.574 15.894 1.00 97.19 149 THR A CA 1
ATOM 1182 C C . THR A 1 149 ? -17.917 1.227 15.478 1.00 97.19 149 THR A C 1
ATOM 1184 O O . THR A 1 149 ? -18.452 0.187 15.855 1.00 97.19 149 THR A O 1
ATOM 1187 N N . TRP A 1 150 ? -16.837 1.217 14.690 1.00 97.38 150 TRP A N 1
ATOM 1188 C CA . TRP A 1 150 ? -16.358 -0.010 14.042 1.00 97.38 150 TRP A CA 1
ATOM 1189 C C . TRP A 1 150 ? -15.026 -0.538 14.571 1.00 97.38 150 TRP A C 1
ATOM 1191 O O . TRP A 1 150 ? -14.687 -1.686 14.291 1.00 97.38 150 TRP A O 1
ATOM 1201 N N . LEU A 1 151 ? -14.273 0.250 15.340 1.00 97.50 151 LEU A N 1
ATOM 1202 C CA . LEU A 1 151 ? -13.023 -0.194 15.953 1.00 97.50 151 LEU A CA 1
ATOM 1203 C C . LEU A 1 151 ? -13.185 -0.357 17.458 1.00 97.50 151 LEU A C 1
ATOM 1205 O O . LEU A 1 151 ? -13.764 0.486 18.133 1.00 97.50 151 LEU A O 1
ATOM 1209 N N . ASN A 1 152 ? -12.595 -1.420 17.985 1.00 97.25 152 ASN A N 1
ATOM 1210 C CA . ASN A 1 152 ? -12.367 -1.627 19.408 1.00 97.25 152 ASN A CA 1
ATOM 1211 C C . ASN A 1 152 ? -10.892 -1.374 19.763 1.00 97.25 152 ASN A C 1
ATOM 1213 O O . ASN A 1 152 ? -9.996 -1.857 19.058 1.00 97.25 152 ASN A O 1
ATOM 1217 N N . ALA A 1 153 ? -10.654 -0.650 20.859 1.00 96.12 153 ALA A N 1
ATOM 1218 C CA . ALA A 1 153 ? -9.328 -0.214 21.301 1.00 96.12 153 ALA A CA 1
ATOM 1219 C C . ALA A 1 153 ? -8.336 -1.364 21.544 1.00 96.12 153 ALA A C 1
ATOM 1221 O O . ALA A 1 153 ? -7.190 -1.304 21.094 1.00 96.12 153 ALA A O 1
ATOM 1222 N N . ASP A 1 154 ? -8.762 -2.423 22.233 1.00 94.62 154 ASP A N 1
ATOM 1223 C CA . ASP A 1 154 ? -7.872 -3.514 22.643 1.00 94.62 154 ASP A CA 1
ATOM 1224 C C . ASP A 1 154 ? -7.452 -4.367 21.450 1.00 94.62 154 ASP A C 1
ATOM 1226 O O . ASP A 1 154 ? -6.274 -4.698 21.278 1.00 94.62 154 ASP A O 1
ATOM 1230 N N . PHE A 1 155 ? -8.400 -4.642 20.557 1.00 94.81 155 PHE A N 1
ATOM 1231 C CA . PHE A 1 155 ? -8.100 -5.284 19.285 1.00 94.81 155 PHE A CA 1
ATOM 1232 C C . PHE A 1 155 ? -7.225 -4.402 18.400 1.00 94.81 155 PHE A C 1
ATOM 1234 O O . PHE A 1 155 ? -6.300 -4.917 17.778 1.00 94.81 155 PHE A O 1
ATOM 1241 N N . LEU A 1 156 ? -7.448 -3.082 18.373 1.00 96.12 156 LEU A N 1
ATOM 1242 C CA . LEU A 1 156 ? -6.606 -2.184 17.588 1.00 96.12 156 LEU A CA 1
ATOM 1243 C C . LEU A 1 156 ? -5.150 -2.270 18.047 1.00 96.12 156 LEU A C 1
ATOM 1245 O O . LEU A 1 156 ? -4.283 -2.496 17.210 1.00 96.12 156 LEU A O 1
ATOM 1249 N N . ARG A 1 157 ? -4.889 -2.173 19.358 1.00 95.50 157 ARG A N 1
ATOM 1250 C CA . ARG A 1 157 ? -3.537 -2.310 19.931 1.00 95.50 157 ARG A CA 1
ATOM 1251 C C . ARG A 1 157 ? -2.901 -3.649 19.574 1.00 95.50 157 ARG A C 1
ATOM 1253 O O . ARG A 1 157 ? -1.749 -3.690 19.156 1.00 95.50 157 ARG A O 1
ATOM 1260 N N . ARG A 1 158 ? -3.662 -4.740 19.695 1.00 93.44 158 ARG A N 1
ATOM 1261 C CA . ARG A 1 158 ? -3.176 -6.096 19.406 1.00 93.44 158 ARG A CA 1
ATOM 1262 C C . ARG A 1 158 ? -2.830 -6.301 17.931 1.00 93.44 158 ARG A C 1
ATOM 1264 O O . ARG A 1 158 ? -1.850 -6.971 17.622 1.00 93.44 158 ARG A O 1
ATOM 1271 N N . LEU A 1 159 ? -3.645 -5.764 17.027 1.00 94.19 159 LEU A N 1
ATOM 1272 C CA . LEU A 1 159 ? -3.479 -5.945 15.584 1.00 94.19 159 LEU A CA 1
ATOM 1273 C C . LEU A 1 159 ? -2.491 -4.942 14.984 1.00 94.19 159 LEU A C 1
ATOM 1275 O O . LEU A 1 159 ? -1.889 -5.227 13.948 1.00 94.19 159 LEU A O 1
ATOM 1279 N N . TRP A 1 160 ? -2.299 -3.784 15.625 1.00 96.06 160 TRP A N 1
ATOM 1280 C CA . TRP A 1 160 ? -1.515 -2.665 15.100 1.00 96.06 160 TRP A CA 1
ATOM 1281 C C . TRP A 1 160 ? -0.157 -3.058 14.501 1.00 96.06 160 TRP A C 1
ATOM 1283 O O . TRP A 1 160 ? 0.120 -2.608 13.383 1.00 96.06 160 TRP A O 1
ATOM 1293 N N . PRO A 1 161 ? 0.668 -3.915 15.144 1.00 93.25 161 PRO A N 1
ATOM 1294 C CA . PRO A 1 161 ? 1.975 -4.292 14.604 1.00 93.25 161 PRO A CA 1
ATOM 1295 C C . PRO A 1 161 ? 1.889 -5.092 13.296 1.00 93.25 161 PRO A C 1
ATOM 1297 O O . PRO A 1 161 ? 2.742 -4.933 12.424 1.00 93.25 161 PRO A O 1
ATOM 1300 N N . ALA A 1 162 ? 0.852 -5.923 13.146 1.00 91.44 162 ALA A N 1
ATOM 1301 C CA . ALA A 1 162 ? 0.663 -6.819 12.005 1.00 91.44 162 ALA A CA 1
ATOM 1302 C C . ALA A 1 162 ? -0.089 -6.163 10.834 1.00 91.44 162 ALA A C 1
ATOM 1304 O O . ALA A 1 162 ? 0.046 -6.596 9.688 1.00 91.44 162 ALA A O 1
ATOM 1305 N N . LEU A 1 163 ? -0.862 -5.101 11.089 1.00 94.06 163 LEU A N 1
ATOM 1306 C CA . LEU A 1 163 ? -1.631 -4.428 10.044 1.00 94.06 163 LEU A CA 1
ATOM 1307 C C . LEU A 1 163 ? -0.711 -3.835 8.968 1.00 94.06 163 LEU A C 1
ATOM 1309 O O . LEU A 1 163 ? 0.278 -3.158 9.254 1.00 94.06 163 LEU A O 1
ATOM 1313 N N . TRP A 1 164 ? -1.070 -4.024 7.702 1.00 91.19 164 TRP A N 1
ATOM 1314 C CA . TRP A 1 164 ? -0.436 -3.306 6.599 1.00 91.19 164 TRP A CA 1
ATOM 1315 C C . TRP A 1 164 ? -1.239 -2.041 6.291 1.00 91.19 164 TRP A C 1
ATOM 1317 O O . TRP A 1 164 ? -2.333 -2.116 5.723 1.00 91.19 164 TRP A O 1
ATOM 1327 N N . LEU A 1 165 ? -0.694 -0.887 6.680 1.00 92.94 165 LEU A N 1
ATOM 1328 C CA . LEU A 1 165 ? -1.342 0.421 6.569 1.00 92.94 165 LEU A CA 1
ATOM 1329 C C . LEU A 1 165 ? -0.538 1.360 5.657 1.00 92.94 165 LEU A C 1
ATOM 1331 O O . LEU A 1 165 ? 0.695 1.278 5.637 1.00 92.94 165 LEU A O 1
ATOM 1335 N N . PRO A 1 166 ? -1.198 2.295 4.944 1.00 91.62 166 PRO A N 1
ATOM 1336 C CA . PRO A 1 166 ? -0.513 3.399 4.284 1.00 91.62 166 PRO A CA 1
ATOM 1337 C C . PRO A 1 166 ? 0.433 4.128 5.259 1.00 91.62 166 PRO A C 1
ATOM 1339 O O . PRO A 1 166 ? 0.014 4.438 6.379 1.00 91.62 166 PRO A O 1
ATOM 1342 N N . PRO A 1 167 ? 1.682 4.451 4.864 1.00 90.19 167 PRO A N 1
ATOM 1343 C CA . PRO A 1 167 ? 2.667 5.037 5.777 1.00 90.19 167 PRO A CA 1
ATOM 1344 C C . PRO A 1 167 ? 2.189 6.322 6.462 1.00 90.19 167 PRO A C 1
ATOM 1346 O O . PRO A 1 167 ? 2.451 6.525 7.645 1.00 90.19 167 PRO A O 1
ATOM 1349 N N . GLN A 1 168 ? 1.453 7.175 5.739 1.00 90.12 168 GLN A N 1
ATOM 1350 C CA . GLN A 1 168 ? 0.917 8.428 6.280 1.00 90.12 168 GLN A CA 1
ATOM 1351 C C . GLN A 1 168 ? -0.163 8.182 7.342 1.00 90.12 168 GLN A C 1
ATOM 1353 O O . GLN A 1 168 ? -0.158 8.848 8.374 1.00 90.12 168 GLN A O 1
ATOM 1358 N N . LEU A 1 169 ? -1.061 7.218 7.108 1.00 93.12 169 LEU A N 1
ATOM 1359 C CA . LEU A 1 169 ? -2.098 6.830 8.067 1.00 93.12 169 LEU A CA 1
ATOM 1360 C C . LEU A 1 169 ? -1.463 6.296 9.351 1.00 93.12 169 LEU A C 1
ATOM 1362 O O . LEU A 1 169 ? -1.782 6.775 10.436 1.00 93.12 169 LEU A O 1
ATOM 1366 N N . ARG A 1 170 ? -0.517 5.355 9.212 1.00 94.06 170 ARG A N 1
ATOM 1367 C CA . ARG A 1 170 ? 0.210 4.783 10.351 1.00 94.06 170 ARG A CA 1
ATOM 1368 C C . ARG A 1 170 ? 0.898 5.867 11.170 1.00 94.06 170 ARG A C 1
ATOM 1370 O O . ARG A 1 170 ? 0.693 5.929 12.375 1.00 94.06 170 ARG A O 1
ATOM 1377 N N . ARG A 1 171 ? 1.657 6.744 10.510 1.00 92.56 171 ARG A N 1
ATOM 1378 C CA . ARG A 1 171 ? 2.368 7.838 11.174 1.00 92.56 171 ARG A CA 1
ATOM 1379 C C . ARG A 1 171 ? 1.416 8.748 11.954 1.00 92.56 171 ARG A C 1
ATOM 1381 O O . ARG A 1 171 ? 1.691 9.031 13.110 1.00 92.56 171 ARG A O 1
ATOM 1388 N N . ARG A 1 172 ? 0.296 9.173 11.357 1.00 93.50 172 ARG A N 1
ATOM 1389 C CA . ARG A 1 172 ? -0.672 10.057 12.034 1.00 93.50 172 ARG A CA 1
ATOM 1390 C C . ARG A 1 172 ? -1.284 9.425 13.281 1.00 93.50 172 ARG A C 1
ATOM 1392 O O . ARG A 1 172 ? -1.443 10.103 14.288 1.00 93.50 172 ARG A O 1
ATOM 1399 N N . TRP A 1 173 ? -1.625 8.141 13.211 1.00 96.12 173 TRP A N 1
ATOM 1400 C CA . TRP A 1 173 ? -2.171 7.417 14.357 1.00 96.12 173 TRP A CA 1
ATOM 1401 C C . TRP A 1 173 ? -1.127 7.188 15.452 1.00 96.12 173 TRP A C 1
ATOM 1403 O O . TRP A 1 173 ? -1.456 7.326 16.621 1.00 96.12 173 TRP A O 1
ATOM 1413 N N . GLU A 1 174 ? 0.126 6.896 15.100 1.00 96.12 174 GLU A N 1
ATOM 1414 C CA . GLU A 1 174 ? 1.220 6.755 16.073 1.00 96.12 174 GLU A CA 1
ATOM 1415 C C . GLU A 1 174 ? 1.620 8.098 16.712 1.00 96.12 174 GLU A C 1
ATOM 1417 O O . GLU A 1 174 ? 1.960 8.133 17.891 1.00 96.12 174 GLU A O 1
ATOM 1422 N N . GLU A 1 175 ? 1.543 9.207 15.967 1.00 94.75 175 GLU A N 1
ATOM 1423 C CA . GLU A 1 175 ? 1.742 10.565 16.500 1.00 94.75 175 GLU A CA 1
ATOM 1424 C C . GLU A 1 175 ? 0.633 10.956 17.491 1.00 94.75 175 GLU A C 1
ATOM 1426 O O . GLU A 1 175 ? 0.919 11.588 18.506 1.00 94.75 175 GLU A O 1
ATOM 1431 N N . ALA A 1 176 ? -0.618 10.568 17.221 1.00 94.62 176 ALA A N 1
ATOM 1432 C CA . ALA A 1 176 ? -1.744 10.812 18.123 1.00 94.62 176 ALA A CA 1
ATOM 1433 C C . ALA A 1 176 ? -1.767 9.855 19.328 1.00 94.62 176 ALA A C 1
ATOM 1435 O O . ALA A 1 176 ? -2.155 10.251 20.426 1.00 94.62 176 ALA A O 1
ATOM 1436 N N . PHE A 1 177 ? -1.336 8.605 19.134 1.00 95.94 177 PHE A N 1
ATOM 1437 C CA . PHE A 1 177 ? -1.385 7.542 20.135 1.00 95.94 177 PHE A CA 1
ATOM 1438 C C . PHE A 1 177 ? -0.029 6.827 20.256 1.00 95.94 177 PHE A C 1
ATOM 1440 O O . PHE A 1 177 ? 0.179 5.772 19.646 1.00 95.94 177 PHE A O 1
ATOM 1447 N N . PRO A 1 178 ? 0.893 7.348 21.088 1.00 93.94 178 PRO A N 1
ATOM 1448 C CA . PRO A 1 178 ? 2.228 6.769 21.267 1.00 93.94 178 PRO A CA 1
ATOM 1449 C C . PRO A 1 178 ? 2.227 5.302 21.725 1.00 93.94 178 PRO A C 1
ATOM 1451 O O . PRO A 1 178 ? 3.145 4.547 21.411 1.00 93.94 178 PRO A O 1
ATOM 1454 N N . GLU A 1 179 ? 1.178 4.867 22.426 1.00 93.44 179 GLU A N 1
ATOM 1455 C CA . GLU A 1 179 ? 0.990 3.471 22.834 1.00 93.44 179 GLU A CA 1
ATOM 1456 C C . GLU A 1 179 ? 0.890 2.497 21.648 1.00 93.44 179 GLU A C 1
ATOM 1458 O O . GLU A 1 179 ? 1.380 1.374 21.741 1.00 93.44 179 GLU A O 1
ATOM 1463 N N . LEU A 1 180 ? 0.356 2.922 20.495 1.00 93.75 180 LEU A N 1
ATOM 1464 C CA . LEU A 1 180 ? 0.341 2.091 19.286 1.00 93.75 180 LEU A CA 1
ATOM 1465 C C . LEU A 1 180 ? 1.757 1.888 18.732 1.00 93.75 180 LEU A C 1
ATOM 1467 O O . LEU A 1 180 ? 2.110 0.782 18.325 1.00 93.75 180 LEU A O 1
ATOM 1471 N N . ALA A 1 181 ? 2.610 2.914 18.786 1.00 91.31 181 ALA A N 1
ATOM 1472 C CA . ALA A 1 181 ? 4.012 2.786 18.391 1.00 91.31 181 ALA A CA 1
ATOM 1473 C C . ALA A 1 181 ? 4.797 1.850 19.333 1.00 91.31 181 ALA A C 1
ATOM 1475 O O . ALA A 1 181 ? 5.663 1.094 18.876 1.00 91.31 181 ALA A O 1
ATOM 1476 N N . ALA A 1 182 ? 4.468 1.860 20.630 1.00 89.25 182 ALA A N 1
ATOM 1477 C CA . ALA A 1 182 ? 5.081 0.985 21.628 1.00 89.25 182 ALA A CA 1
ATOM 1478 C C . ALA A 1 182 ? 4.806 -0.502 21.338 1.00 89.25 182 ALA A C 1
ATOM 1480 O O . ALA A 1 182 ? 5.755 -1.283 21.280 1.00 89.25 182 ALA A O 1
ATOM 1481 N N . THR A 1 183 ? 3.557 -0.877 21.017 1.00 88.75 183 THR A N 1
ATOM 1482 C CA . THR A 1 183 ? 3.200 -2.280 20.688 1.00 88.75 183 THR A CA 1
ATOM 1483 C C . THR A 1 183 ? 4.015 -2.863 19.529 1.00 88.75 183 THR A C 1
ATOM 1485 O O . THR A 1 183 ? 4.313 -4.054 19.499 1.00 88.75 183 THR A O 1
ATOM 1488 N N . ARG A 1 184 ? 4.424 -2.027 18.565 1.00 80.06 184 ARG A N 1
ATOM 1489 C CA . ARG A 1 184 ? 5.266 -2.450 17.438 1.00 80.06 184 ARG A CA 1
ATOM 1490 C C . ARG A 1 184 ? 6.713 -2.695 17.851 1.00 80.06 184 ARG A C 1
ATOM 1492 O O . ARG A 1 184 ? 7.375 -3.531 17.250 1.00 80.06 184 ARG A O 1
ATOM 1499 N N . THR A 1 185 ? 7.203 -1.944 18.832 1.00 73.75 185 THR A N 1
ATOM 1500 C CA . THR A 1 185 ? 8.575 -2.089 19.332 1.00 73.75 185 THR A CA 1
ATOM 1501 C C . THR A 1 185 ? 8.718 -3.376 20.136 1.00 73.75 185 THR A C 1
ATOM 1503 O O . THR A 1 185 ? 9.752 -4.020 20.062 1.00 73.75 185 THR A 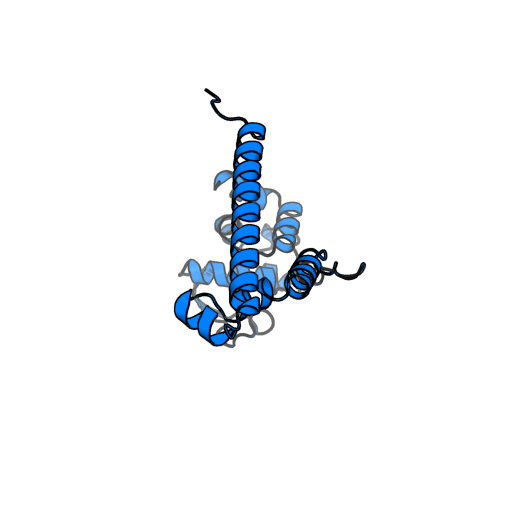O 1
ATOM 1506 N N . GLU A 1 186 ? 7.665 -3.786 20.842 1.00 70.06 186 GLU A N 1
ATOM 1507 C CA . GLU A 1 186 ? 7.624 -5.057 21.577 1.00 70.06 186 GLU A CA 1
ATOM 1508 C C . GLU A 1 186 ? 7.496 -6.287 20.664 1.00 70.06 186 GLU A C 1
ATOM 1510 O O . GLU A 1 186 ? 7.890 -7.385 21.048 1.00 70.06 186 GLU A O 1
ATOM 1515 N N . ALA A 1 187 ? 6.947 -6.114 19.459 1.00 64.56 187 ALA A N 1
ATOM 1516 C CA . ALA A 1 187 ? 6.766 -7.185 18.480 1.00 64.56 187 ALA A CA 1
ATOM 1517 C C . ALA A 1 187 ? 7.951 -7.366 17.505 1.00 64.56 187 ALA A C 1
ATOM 1519 O O . ALA A 1 187 ? 7.935 -8.325 16.730 1.00 64.56 187 ALA A O 1
ATOM 1520 N N . ALA A 1 188 ? 8.922 -6.442 17.496 1.00 54.25 188 ALA A N 1
ATOM 1521 C CA . ALA A 1 188 ? 10.083 -6.421 16.596 1.00 54.25 188 ALA A CA 1
ATOM 1522 C C . ALA A 1 188 ? 11.327 -7.042 17.243 1.00 54.25 188 ALA A C 1
ATOM 1524 O O . ALA A 1 188 ? 12.058 -7.748 16.511 1.00 54.25 188 ALA A O 1
#